Protein AF-A0A1G1R573-F1 (afdb_monomer)

Secondary structure (DSSP, 8-state):
--SHHHHHHHHHHHTSS-----PPPP------------------------------------------------------PPPPPPP--HHHHHHHHHHHHHHHHIIIIISSTT---EEEETTTTEEEPPTTTSSHHHHHHHHTTTB-HHHHHHHHHHS-EEEETTEEEEEPP-----GGGEEEEEEEEEE-SSEEEEEEEEEETTEEEEEEEEEEEEEEEETTTEEEE--S-HHHHHHT-

Solvent-accessible surface area (backbone atoms only — not comparable to full-atom values): 15469 Å² total; per-residue (Å²): 145,84,64,68,65,62,56,56,59,53,58,60,62,68,70,71,77,87,78,83,82,77,88,76,82,88,74,88,79,89,81,86,84,84,92,88,82,87,84,89,77,85,82,85,79,88,80,87,89,79,92,83,92,84,91,82,86,88,78,89,79,89,79,90,75,85,87,77,89,75,76,88,75,83,75,80,69,75,82,74,72,76,78,80,71,80,83,83,47,74,68,56,49,52,50,47,50,53,48,43,40,53,52,44,44,22,73,46,54,28,33,34,91,85,64,54,76,51,78,68,35,82,91,79,49,28,28,30,35,39,85,79,41,44,38,74,65,38,43,35,62,63,37,42,70,35,24,34,64,72,44,25,50,50,57,58,70,72,50,64,67,46,75,56,95,93,33,31,25,35,43,62,51,95,77,75,58,69,32,96,54,52,44,76,50,78,44,83,76,46,77,57,89,49,37,39,31,35,38,39,36,32,11,40,66,94,42,68,88,45,70,79,47,75,46,76,47,34,35,36,55,40,88,100,73,46,68,19,38,60,41,94,55,62,66,62,61,44,60,62,68

Mean predicted aligned error: 16.79 Å

Radius of gyration: 31.03 Å; Cα contacts (8 Å, |Δi|>4): 271; chains: 1; bounding box: 81×73×82 Å

Structure (mmCIF, N/CA/C/O backbone):
data_AF-A0A1G1R573-F1
#
_entry.id   AF-A0A1G1R573-F1
#
loop_
_atom_site.group_PDB
_atom_site.id
_atom_site.type_symbol
_atom_site.label_atom_id
_atom_site.label_alt_id
_atom_site.label_comp_id
_atom_site.label_asym_id
_atom_site.label_entity_id
_atom_site.label_seq_id
_atom_site.pdbx_PDB_ins_code
_atom_site.Cartn_x
_atom_site.Cartn_y
_atom_site.Cartn_z
_atom_site.occupancy
_atom_site.B_iso_or_equiv
_atom_site.auth_seq_id
_atom_site.auth_comp_id
_atom_site.auth_asym_id
_atom_site.auth_atom_id
_atom_site.pdbx_PDB_model_num
ATOM 1 N N . MET A 1 1 ? 4.638 41.561 30.132 1.00 53.81 1 MET A N 1
ATOM 2 C CA . MET A 1 1 ? 5.236 42.313 29.006 1.00 53.81 1 MET A CA 1
ATOM 3 C C . MET A 1 1 ? 6.580 41.685 28.589 1.00 53.81 1 MET A C 1
ATOM 5 O O . MET A 1 1 ? 7.598 42.351 28.606 1.00 53.81 1 MET A O 1
ATOM 9 N N . SER A 1 2 ? 6.618 40.381 28.263 1.00 55.22 2 SER A N 1
ATOM 10 C CA . SER A 1 2 ? 7.879 39.677 27.931 1.00 55.22 2 SER A CA 1
ATOM 11 C C . SER A 1 2 ? 7.625 38.353 27.190 1.00 55.22 2 SER A C 1
ATOM 13 O O . SER A 1 2 ? 7.910 37.269 27.682 1.00 55.22 2 SER A O 1
ATOM 15 N N . LYS A 1 3 ? 6.970 38.426 26.027 1.00 48.59 3 LYS A N 1
ATOM 16 C CA . LYS A 1 3 ? 6.886 37.296 25.073 1.00 48.59 3 LYS A CA 1
ATOM 17 C C . LYS A 1 3 ? 7.108 37.768 23.634 1.00 48.59 3 LYS A C 1
ATOM 19 O O . LYS A 1 3 ? 7.776 37.098 22.863 1.00 48.59 3 LYS A O 1
ATOM 24 N N . TYR A 1 4 ? 6.676 38.992 23.324 1.00 57.81 4 TYR A N 1
ATOM 25 C CA . TYR A 1 4 ? 6.904 39.624 22.022 1.00 57.81 4 TYR A CA 1
ATOM 26 C C . TYR A 1 4 ? 8.361 40.038 21.755 1.00 57.81 4 TYR A C 1
ATOM 28 O O . TYR A 1 4 ? 8.766 40.082 20.600 1.00 57.81 4 TYR A O 1
ATOM 36 N N . LEU A 1 5 ? 9.177 40.272 22.792 1.00 58.00 5 LEU A N 1
ATOM 37 C CA . LEU A 1 5 ? 10.578 40.677 22.605 1.00 58.00 5 LEU A CA 1
ATOM 38 C C . LEU A 1 5 ? 11.461 39.529 22.071 1.00 58.00 5 LEU A C 1
ATOM 40 O O . LEU A 1 5 ? 12.384 39.772 21.302 1.00 58.00 5 LEU A O 1
ATOM 44 N N . PHE A 1 6 ? 11.141 38.276 22.419 1.00 55.12 6 PHE A N 1
ATOM 45 C CA . PHE A 1 6 ? 11.885 37.104 21.940 1.00 55.12 6 PHE A CA 1
ATOM 46 C C . PHE A 1 6 ? 11.572 36.758 20.479 1.00 55.12 6 PHE A C 1
ATOM 48 O O . PHE A 1 6 ? 12.462 36.329 19.751 1.00 55.12 6 PHE A O 1
ATOM 55 N N . ILE A 1 7 ? 10.337 36.995 20.027 1.00 62.78 7 ILE A N 1
ATOM 56 C CA . ILE A 1 7 ? 9.919 36.692 18.649 1.00 62.78 7 ILE A CA 1
ATOM 57 C C . ILE A 1 7 ? 10.560 37.672 17.654 1.00 62.78 7 ILE A C 1
ATOM 59 O O . ILE A 1 7 ? 11.018 37.260 16.590 1.00 62.78 7 ILE A O 1
ATOM 63 N N . VAL A 1 8 ? 10.674 38.955 18.018 1.00 65.69 8 VAL A N 1
ATOM 64 C CA . VAL A 1 8 ? 11.309 39.964 17.152 1.00 65.69 8 VAL A CA 1
ATOM 65 C C . VAL A 1 8 ? 12.827 39.757 17.068 1.00 65.69 8 VAL A C 1
ATOM 67 O O . VAL A 1 8 ? 13.396 39.894 15.989 1.00 65.69 8 VAL A O 1
ATOM 70 N N . ALA A 1 9 ? 13.483 39.344 18.158 1.00 58.97 9 ALA A N 1
ATOM 71 C CA . ALA A 1 9 ? 14.918 39.051 18.140 1.00 58.97 9 ALA A CA 1
ATOM 72 C C . ALA A 1 9 ? 15.272 37.835 17.258 1.00 58.97 9 ALA A C 1
ATOM 74 O O . ALA A 1 9 ? 16.310 37.839 16.601 1.00 58.97 9 ALA A O 1
ATOM 75 N N . TYR A 1 10 ? 14.401 36.820 17.191 1.00 58.31 10 TYR A N 1
ATOM 76 C CA . TYR A 1 10 ? 14.654 35.617 16.388 1.00 58.31 10 TYR A CA 1
ATOM 77 C C . TYR A 1 10 ? 14.472 35.858 14.878 1.00 58.31 10 TYR A C 1
ATOM 79 O O . TYR A 1 10 ? 15.239 35.338 14.070 1.00 58.31 10 TYR A O 1
ATOM 87 N N . MET A 1 11 ? 13.517 36.711 14.490 1.00 56.19 11 MET A N 1
ATOM 88 C CA . MET A 1 11 ? 13.281 37.072 13.083 1.00 56.19 11 MET A CA 1
ATOM 89 C C . MET A 1 11 ? 14.416 37.908 12.469 1.00 56.19 11 MET A C 1
ATOM 91 O O . MET A 1 11 ? 14.692 37.780 11.280 1.00 56.19 11 MET A O 1
ATOM 95 N N . VAL A 1 12 ? 15.120 38.726 13.261 1.00 55.22 12 VAL A N 1
ATOM 96 C CA . VAL A 1 12 ? 16.242 39.545 12.759 1.00 55.22 12 VAL A CA 1
ATOM 97 C C . VAL A 1 12 ? 17.504 38.705 12.505 1.00 55.22 12 VAL A C 1
ATOM 99 O O . VAL A 1 12 ? 18.281 39.027 11.611 1.00 55.22 12 VAL A O 1
ATOM 102 N N . ILE A 1 13 ? 17.690 37.595 13.227 1.00 55.47 13 ILE A N 1
ATOM 103 C CA . ILE A 1 13 ? 18.849 36.700 13.053 1.00 55.47 13 ILE A CA 1
ATOM 104 C C . ILE A 1 13 ? 18.690 35.798 11.815 1.00 55.47 13 ILE A C 1
ATOM 106 O O . ILE A 1 13 ? 19.676 35.470 11.161 1.00 55.47 13 ILE A O 1
ATOM 110 N N . LEU A 1 14 ? 17.458 35.448 11.434 1.00 49.22 14 LEU A N 1
ATOM 111 C CA . LEU A 1 14 ? 17.189 34.628 10.244 1.00 49.22 14 LEU A CA 1
ATOM 112 C C . LEU A 1 14 ? 17.353 35.381 8.912 1.00 49.22 14 LEU A C 1
ATOM 114 O O . LEU A 1 14 ? 17.478 34.742 7.871 1.00 49.22 14 LEU A O 1
ATOM 118 N N . LEU A 1 15 ? 17.412 36.717 8.930 1.00 47.44 15 LEU A N 1
ATOM 119 C CA . LEU A 1 15 ? 17.530 37.543 7.721 1.00 47.44 15 LEU A CA 1
ATOM 120 C C . LEU A 1 15 ? 18.972 37.900 7.316 1.00 47.44 15 LEU A C 1
ATOM 122 O O . LEU A 1 15 ? 19.159 38.524 6.275 1.00 47.44 15 LEU A O 1
ATOM 126 N N . THR A 1 16 ? 19.998 37.508 8.079 1.00 50.03 16 THR A N 1
ATOM 127 C CA . THR A 1 16 ? 21.404 37.865 7.783 1.00 50.03 16 THR A CA 1
ATOM 128 C C . THR A 1 16 ? 22.273 36.707 7.282 1.00 50.03 16 THR A C 1
ATOM 130 O O . THR A 1 16 ? 23.456 36.914 7.022 1.00 50.03 16 THR A O 1
ATOM 133 N N . LEU A 1 17 ? 21.716 35.505 7.081 1.00 48.78 17 LEU A N 1
ATOM 134 C CA . LEU A 1 17 ? 22.479 34.319 6.649 1.00 48.78 17 LEU A CA 1
ATOM 135 C C . LEU A 1 17 ? 22.359 33.966 5.154 1.00 48.78 17 LEU A C 1
ATOM 137 O O . LEU A 1 17 ? 22.940 32.977 4.715 1.00 48.78 17 LEU A O 1
ATOM 141 N N . THR A 1 18 ? 21.698 34.786 4.333 1.00 53.03 18 THR A N 1
ATOM 142 C CA . THR A 1 18 ? 21.650 34.615 2.868 1.00 53.03 18 THR A CA 1
ATOM 143 C C . THR A 1 18 ? 22.532 35.632 2.139 1.00 53.03 18 THR A C 1
ATOM 145 O O . THR A 1 18 ? 22.072 36.395 1.297 1.00 53.03 18 THR A O 1
ATOM 148 N N . SER A 1 19 ? 23.833 35.652 2.436 1.00 50.00 19 SER A N 1
ATOM 149 C CA . SER A 1 19 ? 24.809 36.285 1.537 1.00 50.00 19 SER A CA 1
ATOM 150 C C . SER A 1 19 ? 26.191 35.660 1.691 1.00 50.00 19 SER A C 1
ATOM 152 O O . SER A 1 19 ? 27.024 36.132 2.453 1.00 50.00 19 SER A O 1
ATOM 154 N N . CYS A 1 20 ? 26.401 34.550 0.983 1.00 47.97 20 CYS A N 1
ATOM 155 C CA . CYS A 1 20 ? 27.712 34.088 0.523 1.00 47.97 20 CYS A CA 1
ATOM 156 C C . CYS A 1 20 ? 27.487 33.043 -0.581 1.00 47.97 20 CYS A C 1
ATOM 158 O O . CYS A 1 20 ? 27.628 31.840 -0.382 1.00 47.97 20 CYS A O 1
ATOM 160 N N . GLY A 1 21 ? 27.062 33.525 -1.751 1.00 42.25 21 GLY A N 1
ATOM 161 C CA . GLY A 1 21 ? 27.010 32.761 -2.994 1.00 42.25 21 GLY A CA 1
ATOM 162 C C . GLY A 1 21 ? 28.254 33.044 -3.830 1.00 42.25 21 GLY A C 1
ATOM 163 O O . GLY A 1 21 ? 28.342 34.072 -4.489 1.00 42.25 21 GLY A O 1
ATOM 164 N N . SER A 1 22 ? 29.207 32.123 -3.724 1.00 43.53 22 SER A N 1
ATOM 165 C CA . SER A 1 22 ? 30.426 31.896 -4.510 1.00 43.53 22 SER A CA 1
ATOM 166 C C . SER A 1 22 ? 30.586 32.623 -5.856 1.00 43.53 22 SER A C 1
ATOM 168 O O . SER A 1 22 ? 29.848 32.379 -6.811 1.00 43.53 22 SER A O 1
ATOM 170 N N . ILE A 1 23 ? 31.697 33.356 -5.966 1.00 46.06 23 ILE A N 1
ATOM 171 C CA . ILE A 1 23 ? 32.438 33.570 -7.214 1.00 46.06 23 ILE A CA 1
ATOM 172 C C . ILE A 1 23 ? 32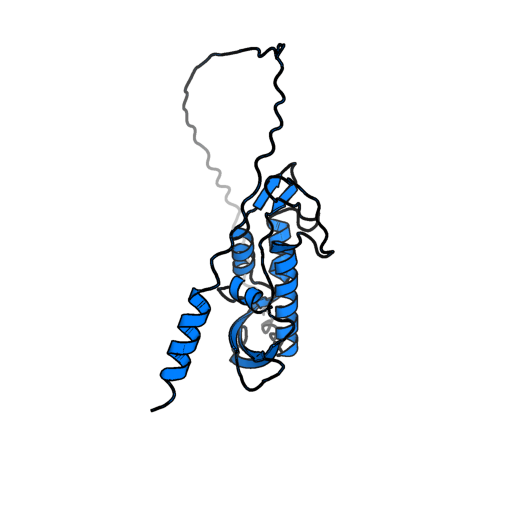.942 32.195 -7.678 1.00 46.06 23 ILE A C 1
ATOM 174 O O . ILE A 1 23 ? 33.722 31.553 -6.974 1.00 46.06 23 ILE A O 1
ATOM 178 N N . ARG A 1 24 ? 32.477 31.721 -8.837 1.00 41.56 24 ARG A N 1
ATOM 179 C CA . ARG A 1 24 ? 33.100 30.604 -9.554 1.00 41.56 24 ARG A CA 1
ATOM 180 C C . ARG A 1 24 ? 33.874 31.171 -10.731 1.00 41.56 24 ARG A C 1
ATOM 182 O O . ARG A 1 24 ? 33.298 31.777 -11.629 1.00 41.56 24 ARG A O 1
ATOM 189 N N . ASP A 1 25 ? 35.182 30.968 -10.654 1.00 40.78 25 ASP A N 1
ATOM 190 C CA . ASP A 1 25 ? 36.165 31.317 -11.661 1.00 40.78 25 ASP A CA 1
ATOM 191 C C . ASP A 1 25 ? 35.829 30.726 -13.029 1.00 40.78 25 ASP A C 1
ATOM 193 O O . ASP A 1 25 ? 35.591 29.527 -13.196 1.00 40.78 25 ASP A O 1
ATOM 197 N N . SER A 1 26 ? 35.892 31.622 -14.008 1.00 42.69 26 SER A N 1
ATOM 198 C CA . SER A 1 26 ? 36.039 31.344 -15.423 1.00 42.69 26 SER A CA 1
ATOM 199 C C . SER A 1 26 ? 37.373 30.637 -15.656 1.00 42.69 26 SER A C 1
ATOM 201 O O . SER A 1 26 ? 38.438 31.213 -15.429 1.00 42.69 26 SER A O 1
ATOM 203 N N . ARG A 1 27 ? 37.330 29.394 -16.137 1.00 44.97 27 ARG A N 1
ATOM 204 C CA . ARG A 1 27 ? 38.453 28.809 -16.866 1.00 44.97 27 ARG A CA 1
ATOM 205 C C . ARG A 1 27 ? 37.993 28.402 -18.247 1.00 44.97 27 ARG A C 1
ATOM 207 O O . ARG A 1 27 ? 37.209 27.472 -18.420 1.00 44.97 27 ARG A O 1
ATOM 214 N N . ASP A 1 28 ? 38.529 29.158 -19.192 1.00 41.94 28 ASP A N 1
ATOM 215 C CA . ASP A 1 28 ? 38.673 28.833 -20.592 1.00 41.94 28 ASP A CA 1
ATOM 216 C C . ASP A 1 28 ? 39.043 27.364 -20.795 1.00 41.94 28 ASP A C 1
ATOM 218 O O . ASP A 1 28 ? 40.011 26.861 -20.222 1.00 41.94 28 ASP A O 1
ATOM 222 N N . ASN A 1 29 ? 38.329 26.705 -21.701 1.00 40.97 29 ASN A N 1
ATOM 223 C CA . ASN A 1 29 ? 38.990 25.762 -22.582 1.00 40.97 29 ASN A CA 1
ATOM 224 C C . ASN A 1 29 ? 38.353 25.855 -23.965 1.00 40.97 29 ASN A C 1
ATOM 226 O O . ASN A 1 29 ? 37.293 25.295 -24.245 1.00 40.97 29 ASN A O 1
ATOM 230 N N . GLN A 1 30 ? 39.014 26.636 -24.817 1.00 38.19 30 GLN A N 1
ATOM 231 C CA . GLN A 1 30 ? 38.807 26.610 -26.251 1.00 38.19 30 GLN A CA 1
ATOM 232 C C . GLN A 1 30 ? 39.239 25.244 -26.785 1.00 38.19 30 GLN A C 1
ATOM 234 O O . GLN A 1 30 ? 40.410 24.886 -26.695 1.00 38.19 30 GLN A O 1
ATOM 239 N N . ILE A 1 31 ? 38.320 24.529 -27.428 1.00 38.41 31 ILE A N 1
ATOM 240 C CA . ILE A 1 31 ? 38.672 23.633 -28.528 1.00 38.41 31 ILE A CA 1
ATOM 241 C C . ILE A 1 31 ? 37.738 23.979 -29.687 1.00 38.41 31 ILE A C 1
ATOM 243 O O . ILE A 1 31 ? 36.580 23.572 -29.727 1.00 38.41 31 ILE A O 1
ATOM 247 N N . GLN A 1 32 ? 38.253 24.761 -30.634 1.00 40.66 32 GLN A N 1
ATOM 248 C CA . GLN A 1 32 ? 37.822 24.679 -32.024 1.00 40.66 32 GLN A CA 1
ATOM 249 C C . GLN A 1 32 ? 38.836 23.812 -32.769 1.00 40.66 32 GLN A C 1
ATOM 251 O O . GLN A 1 32 ? 40.034 23.983 -32.562 1.00 40.66 32 GLN A O 1
ATOM 256 N N . VAL A 1 33 ? 38.351 22.920 -33.638 1.00 36.12 33 VAL A N 1
ATOM 257 C CA . VAL A 1 33 ? 38.708 22.835 -35.070 1.00 36.12 33 VAL A CA 1
ATOM 258 C C . VAL A 1 33 ? 37.987 21.623 -35.700 1.00 36.12 33 VAL A C 1
ATOM 260 O O . VAL A 1 33 ? 38.312 20.472 -35.447 1.00 36.12 33 VAL A O 1
ATOM 263 N N . LYS A 1 34 ? 36.984 21.968 -36.522 1.00 37.19 34 LYS A N 1
ATOM 264 C CA . LYS A 1 34 ? 36.801 21.608 -37.945 1.00 37.19 34 LYS A CA 1
ATOM 265 C C . LYS A 1 34 ? 36.430 20.167 -38.368 1.00 37.19 34 LYS A C 1
ATOM 267 O O . LYS A 1 34 ? 37.267 19.290 -38.517 1.00 37.19 34 LYS A O 1
ATOM 272 N N . THR A 1 35 ? 35.128 20.044 -38.642 1.00 39.81 35 THR A N 1
ATOM 273 C CA . THR A 1 35 ? 34.394 19.504 -39.812 1.00 39.81 35 THR A CA 1
ATOM 274 C C . THR A 1 35 ? 35.124 18.715 -40.911 1.00 39.81 35 THR A C 1
ATOM 276 O O . THR A 1 35 ? 36.071 19.233 -41.489 1.00 39.81 35 THR A O 1
ATOM 279 N N . GLU A 1 36 ? 34.540 17.555 -41.271 1.00 34.8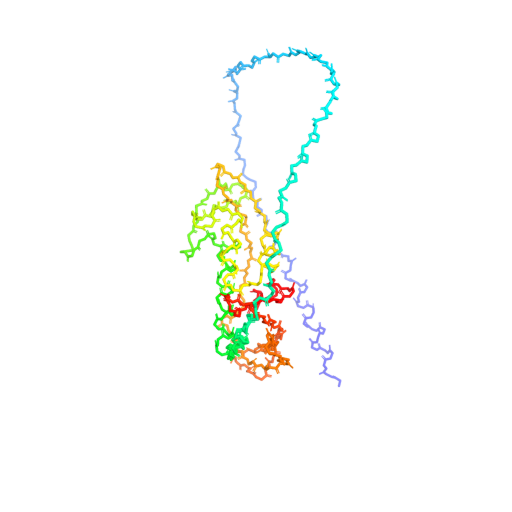8 36 GLU A N 1
ATOM 280 C CA . GLU A 1 36 ? 34.239 16.972 -42.614 1.00 34.88 36 GLU A CA 1
ATOM 281 C C . GLU A 1 36 ? 34.001 15.447 -42.418 1.00 34.88 36 GLU A C 1
ATOM 283 O O . GLU A 1 36 ? 34.756 14.816 -41.694 1.00 34.88 36 GLU A O 1
ATOM 288 N N . GLY A 1 37 ? 32.995 14.732 -42.935 1.00 32.03 37 GLY A N 1
ATOM 289 C CA . GLY A 1 37 ? 31.858 15.026 -43.796 1.00 32.03 37 GLY A CA 1
ATOM 290 C C . GLY A 1 37 ? 30.943 13.784 -43.942 1.00 32.03 37 GLY A C 1
ATOM 291 O O . GLY A 1 37 ? 31.334 12.659 -43.644 1.00 32.03 37 GLY A O 1
ATOM 292 N N . THR A 1 38 ? 29.733 14.047 -44.445 1.00 33.16 38 THR A N 1
ATOM 293 C CA . THR A 1 38 ? 28.871 13.164 -45.264 1.00 33.16 38 THR A CA 1
ATOM 294 C C . THR A 1 38 ? 28.114 11.997 -44.600 1.00 33.16 38 THR A C 1
ATOM 296 O O . THR A 1 38 ? 28.523 10.841 -44.662 1.00 33.16 38 THR A O 1
ATOM 299 N N . THR A 1 39 ? 26.892 12.289 -44.134 1.00 31.28 39 THR A N 1
ATOM 300 C CA . THR A 1 39 ? 25.785 11.316 -44.045 1.00 31.28 39 THR A CA 1
ATOM 301 C C . THR A 1 39 ? 24.907 11.444 -45.292 1.00 31.28 39 THR A C 1
ATOM 303 O O . THR A 1 39 ? 24.361 12.513 -45.560 1.00 31.28 39 THR A O 1
ATOM 306 N N . ASN A 1 40 ? 24.756 10.346 -46.037 1.00 36.59 40 ASN A N 1
ATOM 307 C CA . ASN A 1 40 ? 23.753 10.187 -47.091 1.00 36.59 40 ASN A CA 1
ATOM 308 C C . ASN A 1 40 ? 22.367 9.994 -46.458 1.00 36.59 40 ASN A C 1
ATOM 310 O O . ASN A 1 40 ? 22.136 9.000 -45.772 1.00 36.59 40 ASN A O 1
ATOM 314 N N . ILE A 1 41 ? 21.440 10.915 -46.723 1.00 37.94 41 ILE A N 1
ATOM 315 C CA . ILE A 1 41 ? 20.007 10.745 -46.462 1.00 37.94 41 ILE A CA 1
ATOM 316 C C . ILE A 1 41 ? 19.331 10.623 -47.824 1.00 37.94 41 ILE A C 1
ATOM 318 O O . ILE A 1 41 ? 19.235 11.601 -48.564 1.00 37.94 41 ILE A O 1
ATOM 322 N N . ASN A 1 42 ? 18.869 9.415 -48.150 1.00 39.81 42 ASN A N 1
ATOM 323 C CA . ASN A 1 42 ? 17.963 9.217 -49.270 1.00 39.81 42 ASN A CA 1
ATOM 324 C C . ASN A 1 42 ? 16.583 9.752 -48.890 1.00 39.81 42 ASN A C 1
ATOM 326 O O . ASN A 1 42 ? 15.925 9.259 -47.975 1.00 39.81 42 ASN A O 1
ATOM 330 N N . GLN A 1 43 ? 16.168 10.767 -49.637 1.00 34.91 43 GLN A N 1
ATOM 331 C CA . GLN A 1 43 ? 14.779 11.138 -49.831 1.00 34.91 43 GLN A CA 1
ATOM 332 C C . GLN A 1 43 ? 14.057 9.993 -50.547 1.00 34.91 43 GLN A C 1
ATOM 334 O O . GLN A 1 43 ? 14.504 9.554 -51.603 1.00 34.91 43 GLN A O 1
ATOM 339 N N . GLN A 1 44 ? 12.879 9.607 -50.063 1.00 39.16 44 GLN A N 1
ATOM 340 C CA . GLN A 1 44 ? 11.791 9.343 -50.992 1.00 39.16 44 GLN A CA 1
ATOM 341 C C . GLN A 1 44 ? 10.491 9.905 -50.430 1.00 39.16 44 GLN A C 1
ATOM 343 O O . GLN A 1 44 ? 10.117 9.698 -49.279 1.00 39.16 44 GLN A O 1
ATOM 348 N N . LYS A 1 45 ? 9.894 10.721 -51.286 1.00 37.38 45 LYS A N 1
ATOM 349 C CA . LYS A 1 45 ? 8.758 11.603 -51.105 1.00 37.38 45 LYS A CA 1
ATOM 350 C C . LYS A 1 45 ? 7.653 11.093 -52.034 1.00 37.38 45 LYS A C 1
ATOM 352 O O . LYS A 1 45 ? 7.972 10.539 -53.084 1.00 37.38 45 LYS A O 1
ATOM 357 N N . ASP A 1 46 ? 6.416 11.418 -51.665 1.00 35.53 46 ASP A N 1
ATOM 358 C CA . ASP A 1 46 ? 5.199 11.425 -52.489 1.00 35.53 46 ASP A CA 1
ATOM 359 C C . ASP A 1 46 ? 4.587 10.043 -52.812 1.00 35.53 46 ASP A C 1
ATOM 361 O O . ASP A 1 46 ? 5.292 9.096 -53.117 1.00 35.53 46 ASP A O 1
ATOM 365 N N . SER A 1 47 ? 3.269 9.829 -52.841 1.00 36.62 47 SER A N 1
ATOM 366 C CA . SER A 1 47 ? 2.082 10.619 -52.488 1.00 36.62 47 SER A CA 1
ATOM 367 C C . SER A 1 47 ? 0.841 9.757 -52.818 1.00 36.62 47 SER A C 1
ATOM 369 O O . SER A 1 47 ? 0.823 9.117 -53.862 1.00 36.62 47 SER A O 1
ATOM 371 N N . ASN A 1 48 ? -0.219 9.894 -52.008 1.00 32.59 48 ASN A N 1
ATOM 372 C CA . ASN A 1 48 ? -1.627 10.032 -52.433 1.00 32.59 48 ASN A CA 1
ATOM 373 C C . ASN A 1 48 ? -2.504 8.808 -52.826 1.00 32.59 48 ASN A C 1
ATOM 375 O O . ASN A 1 48 ? -2.038 7.823 -53.387 1.00 32.59 48 ASN A O 1
ATOM 379 N N . VAL A 1 49 ? -3.823 9.045 -52.649 1.00 33.84 49 VAL A N 1
ATOM 380 C CA . VAL A 1 49 ? -5.032 8.375 -53.197 1.00 33.84 49 VAL A CA 1
ATOM 381 C C . VAL A 1 49 ? -5.542 7.174 -52.369 1.00 33.84 49 VAL A C 1
ATOM 383 O O . VAL A 1 49 ? -4.757 6.306 -52.029 1.00 33.84 49 VAL A O 1
ATOM 386 N N . GLN A 1 50 ? -6.821 6.956 -52.030 1.00 32.88 50 GLN A N 1
ATOM 387 C CA . GLN A 1 50 ? -8.097 7.689 -52.022 1.00 32.88 50 GLN A CA 1
ATOM 388 C C . GLN A 1 50 ? -9.160 6.738 -51.410 1.00 32.88 50 GLN A C 1
ATOM 390 O O . GLN A 1 50 ? -9.031 5.525 -51.520 1.00 32.88 50 GLN A O 1
ATOM 395 N N . SER A 1 51 ? -10.155 7.335 -50.744 1.00 41.75 51 SER A N 1
ATOM 396 C CA . SER A 1 51 ? -11.557 6.924 -50.493 1.00 41.75 51 SER A CA 1
ATOM 397 C C . SER A 1 51 ? -12.101 5.615 -51.099 1.00 41.75 51 SER A C 1
ATOM 399 O O . SER A 1 51 ? -11.918 5.402 -52.289 1.00 41.75 51 SER A O 1
ATOM 401 N N . ASP A 1 52 ? -12.861 4.853 -50.287 1.00 41.72 52 ASP A N 1
ATOM 402 C CA . ASP A 1 52 ? -14.227 4.281 -50.503 1.00 41.72 52 ASP A CA 1
ATOM 403 C C . ASP A 1 52 ? -14.547 3.375 -49.281 1.00 41.72 52 ASP A C 1
ATOM 405 O O . ASP A 1 52 ? -13.690 2.607 -48.857 1.00 41.72 52 ASP A O 1
ATOM 409 N N . LYS A 1 53 ? -15.577 3.558 -48.438 1.00 44.09 53 LYS A N 1
ATOM 410 C CA . LYS A 1 53 ? -17.054 3.564 -48.556 1.00 44.09 53 LYS A CA 1
ATOM 411 C C . LYS A 1 53 ? -17.673 2.221 -49.003 1.00 44.09 53 LYS A C 1
ATOM 413 O O . LYS A 1 53 ? -17.334 1.728 -50.064 1.00 44.09 53 LYS A O 1
ATOM 418 N N . ASP A 1 54 ? -18.599 1.734 -48.154 1.00 39.62 54 ASP A N 1
ATOM 419 C CA . ASP A 1 54 ? -19.663 0.700 -48.306 1.00 39.62 54 ASP A CA 1
ATOM 420 C C . ASP A 1 54 ? -19.536 -0.424 -47.248 1.00 39.62 54 ASP A C 1
ATOM 422 O O . ASP A 1 54 ? -18.487 -1.041 -47.113 1.00 39.62 54 ASP A O 1
ATOM 426 N N . ILE A 1 55 ? -20.436 -0.581 -46.260 1.00 44.97 55 ILE A N 1
ATOM 427 C CA . ILE A 1 55 ? -21.869 -0.983 -46.238 1.00 44.97 55 ILE A CA 1
ATOM 428 C C . ILE A 1 55 ? -22.119 -2.431 -46.711 1.00 44.97 55 ILE A C 1
ATOM 430 O O . ILE A 1 55 ? -22.155 -2.696 -47.905 1.00 44.97 55 ILE A O 1
ATOM 434 N N . ASN A 1 56 ? -22.400 -3.332 -45.755 1.00 36.62 56 ASN A N 1
ATOM 435 C CA . ASN A 1 56 ? -23.456 -4.374 -45.761 1.00 36.62 56 ASN A CA 1
ATOM 436 C C . ASN A 1 56 ? -23.351 -5.166 -44.437 1.00 36.62 56 ASN A C 1
ATOM 438 O O . ASN A 1 56 ? -22.249 -5.532 -44.049 1.00 36.62 56 ASN A O 1
ATOM 442 N N . SER A 1 57 ? -24.368 -5.306 -43.578 1.00 37.47 57 SER A N 1
ATOM 443 C CA . SER A 1 57 ? -25.761 -5.781 -43.716 1.00 37.47 57 SER A CA 1
ATOM 444 C C . SER A 1 57 ? -25.912 -7.306 -43.829 1.00 37.47 57 SER A C 1
ATOM 446 O O . SER A 1 57 ? -25.322 -7.928 -44.707 1.00 37.47 57 SER A O 1
ATOM 448 N N . SER A 1 58 ? -26.825 -7.829 -42.994 1.00 38.56 58 SER A N 1
ATOM 449 C CA . SER A 1 58 ? -27.367 -9.201 -42.896 1.00 38.56 58 SER A CA 1
ATOM 450 C C . SER A 1 58 ? -26.454 -10.238 -42.216 1.00 38.56 58 SER A C 1
ATOM 452 O O . SER A 1 58 ? -25.244 -10.203 -42.362 1.00 38.56 58 SER A O 1
ATOM 454 N N . SER A 1 59 ? -26.945 -11.190 -41.423 1.00 40.91 59 SER A N 1
ATOM 455 C CA . SER A 1 59 ? -28.263 -11.820 -41.432 1.00 40.91 59 SER A CA 1
ATOM 456 C C . SER A 1 59 ? -28.601 -12.383 -40.056 1.00 40.91 59 SER A C 1
ATOM 458 O O . SER A 1 59 ? -27.747 -12.942 -39.368 1.00 40.91 59 SER A O 1
ATOM 460 N N . ASP A 1 60 ? -29.883 -12.298 -39.730 1.00 42.91 60 ASP A N 1
ATOM 461 C CA . ASP A 1 60 ? -30.563 -13.088 -38.718 1.00 42.91 60 ASP A CA 1
ATOM 462 C C . ASP A 1 60 ? -30.279 -14.586 -38.882 1.00 42.91 60 ASP A C 1
ATOM 464 O O . ASP A 1 60 ? -30.334 -15.120 -39.994 1.00 42.91 60 ASP A O 1
ATOM 468 N N . HIS A 1 61 ? -30.077 -15.279 -37.760 1.00 43.16 61 HIS A N 1
ATOM 469 C CA . HIS A 1 61 ? -30.510 -16.667 -37.643 1.00 43.16 61 HIS A CA 1
ATOM 470 C C . HIS A 1 61 ? -31.007 -16.952 -36.225 1.00 43.16 61 HIS A C 1
ATOM 472 O O . HIS A 1 61 ? -30.267 -17.306 -35.310 1.00 43.16 61 HIS A O 1
ATOM 478 N N . VAL A 1 62 ? -32.321 -16.807 -36.071 1.00 46.00 62 VAL A N 1
ATOM 479 C CA . VAL A 1 62 ? -33.097 -17.412 -34.992 1.00 46.00 62 VAL A CA 1
ATOM 480 C C . VAL A 1 62 ? -33.085 -18.922 -35.227 1.00 46.00 62 VAL A C 1
ATOM 482 O O . VAL A 1 62 ? -33.475 -19.379 -36.301 1.00 46.00 62 VAL A O 1
ATOM 485 N N . THR A 1 63 ? -32.630 -19.694 -34.242 1.00 42.47 63 THR A N 1
ATOM 486 C CA . THR A 1 63 ? -32.909 -21.132 -34.156 1.00 42.47 63 THR A CA 1
ATOM 487 C C . THR A 1 63 ? -33.607 -21.379 -32.830 1.00 42.47 63 THR A C 1
ATOM 489 O O . THR A 1 63 ? -33.015 -21.256 -31.760 1.00 42.47 63 THR A O 1
ATOM 492 N N . SER A 1 64 ? -34.905 -21.650 -32.921 1.00 43.31 64 SER A N 1
ATOM 493 C CA . SER A 1 64 ? -35.775 -22.005 -31.809 1.00 43.31 64 SER A CA 1
ATOM 494 C C . SER A 1 64 ? -35.530 -23.462 -31.418 1.00 43.31 64 SER A C 1
ATOM 496 O O . SER A 1 64 ? -35.817 -24.371 -32.195 1.00 43.31 64 SER A O 1
ATOM 498 N N . THR A 1 65 ? -35.017 -23.679 -30.210 1.00 53.12 65 THR A N 1
ATOM 499 C CA . THR A 1 65 ? -34.877 -25.006 -29.591 1.00 53.12 65 THR A CA 1
ATOM 500 C C . THR A 1 65 ? -36.108 -25.289 -28.711 1.00 53.12 65 THR A C 1
ATOM 502 O O . THR A 1 65 ? -36.650 -24.345 -28.128 1.00 53.12 65 THR A O 1
ATOM 505 N N . PRO A 1 66 ? -36.599 -26.541 -28.613 1.00 58.09 66 PRO A N 1
ATOM 506 C CA . PRO A 1 66 ? -37.882 -26.847 -27.987 1.00 58.09 66 PRO A CA 1
ATOM 507 C C . PRO A 1 66 ? -37.862 -26.636 -26.472 1.00 58.09 66 PRO A C 1
ATOM 509 O O . PRO A 1 66 ? -36.933 -27.049 -25.782 1.00 58.09 66 PRO A O 1
ATOM 512 N N . ILE A 1 67 ? -38.948 -26.055 -25.968 1.00 45.16 67 ILE A N 1
ATOM 513 C CA . ILE A 1 67 ? -39.274 -25.960 -24.546 1.00 45.16 67 ILE A CA 1
ATOM 514 C C . ILE A 1 67 ? -39.662 -27.364 -24.062 1.00 45.16 67 ILE A C 1
ATOM 516 O O . ILE A 1 67 ? -40.765 -27.838 -24.335 1.00 45.16 67 ILE A O 1
ATOM 520 N N . ILE A 1 68 ? -38.752 -28.030 -23.350 1.00 53.41 68 ILE A N 1
ATOM 521 C CA . ILE A 1 68 ? -39.089 -29.151 -22.472 1.00 53.41 68 ILE A CA 1
ATOM 522 C C . ILE A 1 68 ? -39.490 -28.542 -21.127 1.00 53.41 68 ILE A C 1
ATOM 524 O O . ILE A 1 68 ? -38.685 -27.939 -20.423 1.00 53.41 68 ILE A O 1
ATOM 528 N N . SER A 1 69 ? -40.781 -28.655 -20.826 1.00 55.81 69 SER A N 1
ATOM 529 C CA . SER A 1 69 ? -41.375 -28.335 -19.536 1.00 55.81 69 SER A CA 1
ATOM 530 C C . SER A 1 69 ? -41.012 -29.444 -18.552 1.00 55.81 69 SER A C 1
ATOM 532 O O . SER A 1 69 ? -41.702 -30.461 -18.503 1.00 55.81 69 SER A O 1
ATOM 534 N N . GLU A 1 70 ? -39.955 -29.246 -17.769 1.00 50.12 70 GLU A N 1
ATOM 535 C CA . GLU A 1 70 ? -39.707 -30.033 -16.563 1.00 50.12 70 GLU A CA 1
ATOM 536 C C . GLU A 1 70 ? -40.152 -29.261 -15.318 1.00 50.12 70 GLU A C 1
ATOM 538 O O . GLU A 1 70 ? -39.921 -28.066 -15.137 1.00 50.12 70 GLU A O 1
ATOM 543 N N . GLN A 1 71 ? -40.904 -30.003 -14.520 1.00 49.94 71 GLN A N 1
ATOM 544 C CA . GLN A 1 71 ? -41.564 -29.684 -13.269 1.00 49.94 71 GLN A CA 1
ATOM 545 C C . GLN A 1 71 ? -40.561 -29.170 -12.218 1.00 49.94 71 GLN A C 1
ATOM 547 O O . GLN A 1 71 ? -39.418 -29.622 -12.207 1.00 49.94 71 GLN A O 1
ATOM 552 N N . PRO A 1 72 ? -40.955 -28.256 -11.311 1.00 51.19 72 PRO A N 1
ATOM 553 C CA . PRO A 1 72 ? -40.041 -27.730 -10.310 1.00 51.19 72 PRO A CA 1
ATOM 554 C C . PRO A 1 72 ? -39.806 -28.788 -9.231 1.00 51.19 72 PRO A C 1
ATOM 556 O O . PRO A 1 72 ? -40.598 -28.928 -8.297 1.00 51.19 72 PRO A O 1
ATOM 559 N N . ASP A 1 73 ? -38.711 -29.534 -9.358 1.00 48.06 73 ASP A N 1
ATOM 560 C CA . ASP A 1 73 ? -38.172 -30.273 -8.230 1.00 48.06 73 ASP A CA 1
ATOM 561 C C . ASP A 1 73 ? -37.691 -29.272 -7.182 1.00 48.06 73 ASP A C 1
ATOM 563 O O . ASP A 1 73 ? -36.881 -28.373 -7.419 1.00 48.06 73 ASP A O 1
ATOM 567 N N . ASN A 1 74 ? -38.290 -29.429 -6.010 1.00 53.81 74 ASN A N 1
ATOM 568 C CA . ASN A 1 74 ? -38.097 -28.661 -4.800 1.00 53.81 74 ASN A CA 1
ATOM 569 C C . ASN A 1 74 ? -36.655 -28.853 -4.296 1.00 53.81 74 ASN A C 1
ATOM 571 O O . ASN A 1 74 ? -36.382 -29.671 -3.416 1.00 53.81 74 ASN A O 1
ATOM 575 N N . LEU A 1 75 ? -35.715 -28.123 -4.898 1.00 47.53 75 LEU A N 1
ATOM 576 C CA . LEU A 1 75 ? -34.355 -27.960 -4.406 1.00 47.53 75 LEU A CA 1
ATOM 577 C C . LEU A 1 75 ? -34.427 -27.136 -3.121 1.00 47.53 75 LEU A C 1
ATOM 579 O O . LEU A 1 75 ? -34.406 -25.906 -3.133 1.00 47.53 75 LEU A O 1
ATOM 583 N N . ASN A 1 76 ? -34.484 -27.848 -1.995 1.00 53.91 76 ASN A N 1
ATOM 584 C CA . ASN A 1 76 ? -33.952 -27.366 -0.728 1.00 53.91 76 ASN A CA 1
ATOM 585 C C . ASN A 1 76 ? -32.476 -27.006 -0.953 1.00 53.91 76 ASN A C 1
ATOM 587 O O . ASN A 1 76 ? -31.585 -27.810 -0.679 1.00 53.91 76 ASN A O 1
ATOM 591 N N . SER A 1 77 ? -32.214 -25.810 -1.483 1.00 49.91 77 SER A N 1
ATOM 592 C CA . SER A 1 77 ? -30.895 -25.198 -1.429 1.00 49.91 77 SER A CA 1
ATOM 593 C C . SER A 1 77 ? -30.544 -25.075 0.049 1.00 49.91 77 SER A C 1
ATOM 595 O O . SER A 1 77 ? -31.252 -24.362 0.770 1.00 49.91 77 SER A O 1
ATOM 597 N N . PRO A 1 78 ? -29.509 -25.777 0.546 1.00 54.38 78 PRO A N 1
ATOM 598 C CA . PRO A 1 78 ? -29.039 -25.542 1.895 1.00 54.38 78 PRO A CA 1
ATOM 599 C C . PRO A 1 78 ? -28.698 -24.057 1.986 1.00 54.38 78 PRO A C 1
ATOM 601 O O . PRO A 1 78 ? -27.904 -23.547 1.199 1.00 54.38 78 PRO A O 1
ATOM 604 N N . SER A 1 79 ? -29.366 -23.361 2.904 1.00 54.41 79 SER A N 1
ATOM 605 C CA . SER A 1 79 ? -29.045 -21.986 3.266 1.00 54.41 79 SER A CA 1
ATOM 606 C C . SER A 1 79 ? -27.595 -21.976 3.740 1.00 54.41 79 SER A C 1
ATOM 608 O O . SER A 1 79 ? -27.296 -22.347 4.876 1.00 54.41 79 SER A O 1
ATOM 610 N N . VAL A 1 80 ? -26.677 -21.660 2.826 1.00 61.38 80 VAL A N 1
ATOM 611 C CA . VAL A 1 80 ? -25.267 -21.470 3.142 1.00 61.38 80 VAL A CA 1
ATOM 612 C C . VAL A 1 80 ? -25.227 -20.190 3.956 1.00 61.38 80 VAL A C 1
ATOM 614 O O . VAL A 1 80 ? -25.355 -19.094 3.411 1.00 61.38 80 VAL A O 1
ATOM 617 N N . GLN A 1 81 ? -25.140 -20.329 5.280 1.00 58.91 81 GLN A N 1
ATOM 618 C CA . GLN A 1 81 ? -24.894 -19.177 6.133 1.00 58.91 81 GLN A CA 1
ATOM 619 C C . GLN A 1 81 ? -23.618 -18.491 5.630 1.00 58.91 81 GLN A C 1
ATOM 621 O O . GLN A 1 81 ? -22.619 -19.186 5.413 1.00 58.91 81 GLN A O 1
ATOM 626 N N . PRO A 1 82 ? -23.643 -17.165 5.411 1.00 68.75 82 PRO A N 1
ATOM 627 C CA . PRO A 1 82 ? -22.468 -16.447 4.948 1.00 68.75 82 PRO A CA 1
ATOM 628 C C . PRO A 1 82 ? -21.322 -16.698 5.927 1.00 68.75 82 PRO A C 1
ATOM 630 O O . PRO A 1 82 ? -21.513 -16.661 7.147 1.00 68.75 82 PRO A O 1
ATOM 633 N N . ALA A 1 83 ? -20.146 -17.016 5.384 1.00 79.19 83 ALA A N 1
ATOM 634 C CA . ALA A 1 83 ? -18.964 -17.280 6.185 1.00 79.19 83 ALA A CA 1
ATOM 635 C C . ALA A 1 83 ? -18.701 -16.085 7.113 1.00 79.19 83 ALA A C 1
ATOM 637 O O . ALA A 1 83 ? -18.763 -14.928 6.697 1.00 79.19 83 ALA A O 1
ATOM 638 N N . LYS A 1 84 ? -18.441 -16.363 8.394 1.00 90.44 84 LYS A N 1
ATOM 639 C CA . LYS A 1 84 ? -18.143 -15.319 9.375 1.00 90.44 84 LYS A CA 1
ATOM 640 C C . LYS A 1 84 ? -16.863 -14.587 8.956 1.00 90.44 84 LYS A C 1
ATOM 642 O O . LYS A 1 84 ? -15.817 -15.224 8.840 1.00 90.44 84 LYS A O 1
ATOM 647 N N . ILE A 1 85 ? -16.946 -13.266 8.790 1.00 93.75 85 ILE A N 1
ATOM 648 C CA . ILE A 1 85 ? -15.791 -12.413 8.488 1.00 93.75 85 ILE A CA 1
ATOM 649 C C . ILE A 1 85 ? -14.787 -12.491 9.657 1.00 93.75 85 ILE A C 1
ATOM 651 O O . ILE A 1 85 ? -15.190 -12.312 10.813 1.00 93.75 85 ILE A O 1
ATOM 655 N N . PRO A 1 86 ? -13.498 -12.786 9.398 1.00 94.94 86 PRO A N 1
ATOM 656 C CA . PRO A 1 86 ? -12.452 -12.726 10.413 1.00 94.94 86 PRO A CA 1
ATOM 657 C C . PRO A 1 86 ? -12.299 -11.311 10.976 1.00 94.94 86 PRO A C 1
ATOM 659 O O . PRO A 1 86 ? -12.268 -10.340 10.223 1.00 94.94 86 PRO A O 1
ATOM 662 N N . GLU A 1 87 ? -12.153 -11.189 12.293 1.00 95.81 87 GLU A N 1
ATOM 663 C CA . GLU A 1 87 ? -11.894 -9.903 12.945 1.00 95.81 87 GLU A CA 1
ATOM 664 C C . GLU A 1 87 ? -10.532 -9.332 12.515 1.00 95.81 87 GLU A C 1
ATOM 666 O O . GLU A 1 87 ? -9.537 -10.056 12.485 1.00 95.81 87 GLU A O 1
ATOM 671 N N . LEU A 1 88 ? -10.473 -8.030 12.212 1.00 96.81 88 LEU A N 1
ATOM 672 C CA . LEU A 1 88 ? -9.208 -7.317 12.022 1.00 96.81 88 LEU A CA 1
ATOM 673 C C . LEU A 1 88 ? -8.684 -6.827 13.373 1.00 96.81 88 LEU A C 1
ATOM 675 O O . LEU A 1 88 ? -9.182 -5.827 13.907 1.00 96.81 88 LEU A O 1
ATOM 679 N N . THR A 1 89 ? -7.682 -7.513 13.921 1.00 96.62 89 THR A N 1
ATOM 680 C CA . THR A 1 89 ? -7.016 -7.073 15.153 1.00 96.62 89 THR A CA 1
ATOM 681 C C . THR A 1 89 ? -6.141 -5.839 14.898 1.00 96.62 89 THR A C 1
ATOM 683 O O . THR A 1 89 ? -5.774 -5.533 13.762 1.00 96.62 89 THR A O 1
ATOM 686 N N . ILE A 1 90 ? -5.778 -5.111 15.960 1.00 94.44 90 ILE A N 1
ATOM 687 C CA . ILE A 1 90 ? -4.883 -3.945 15.846 1.00 94.44 90 ILE A CA 1
ATOM 688 C C . ILE A 1 90 ? -3.505 -4.351 15.297 1.00 94.44 90 ILE A C 1
ATOM 690 O O . ILE A 1 90 ? -2.928 -3.619 14.493 1.00 94.44 90 ILE A O 1
ATOM 694 N N . ASP A 1 91 ? -2.974 -5.505 15.705 1.00 94.25 91 ASP A N 1
ATOM 695 C CA . ASP A 1 91 ? -1.660 -5.971 15.249 1.00 94.25 91 ASP A CA 1
ATOM 696 C C . ASP A 1 91 ? -1.692 -6.448 13.789 1.00 94.25 91 ASP A C 1
ATOM 698 O O . ASP A 1 91 ? -0.754 -6.170 13.033 1.00 94.25 91 ASP A O 1
ATOM 702 N N . ASP A 1 92 ? -2.797 -7.056 13.346 1.00 95.75 92 ASP A N 1
ATOM 703 C CA . ASP A 1 92 ? -3.005 -7.390 11.932 1.00 95.75 92 ASP A CA 1
ATOM 704 C C . ASP A 1 92 ? -3.133 -6.125 11.076 1.00 95.75 92 ASP A C 1
ATOM 706 O O . ASP A 1 92 ? -2.517 -6.034 10.014 1.00 95.75 92 ASP A O 1
ATOM 710 N N . ALA A 1 93 ? -3.856 -5.107 11.555 1.00 93.75 93 ALA A N 1
ATOM 711 C CA . ALA A 1 93 ? -3.974 -3.824 10.866 1.00 93.75 93 ALA A CA 1
ATOM 712 C C . ALA A 1 93 ? -2.615 -3.118 10.721 1.00 93.75 93 ALA A C 1
ATOM 714 O O . ALA A 1 93 ? -2.275 -2.651 9.634 1.00 93.75 93 ALA A O 1
ATOM 715 N N . LYS A 1 94 ? -1.791 -3.098 11.781 1.00 90.75 94 LYS A N 1
ATOM 716 C CA . LYS A 1 94 ? -0.405 -2.592 11.715 1.00 90.75 94 LYS A CA 1
ATOM 717 C C . LYS A 1 94 ? 0.434 -3.363 10.703 1.00 90.75 94 LYS A C 1
ATOM 719 O O . LYS A 1 94 ? 1.201 -2.763 9.955 1.00 90.75 94 LYS A O 1
ATOM 724 N N . THR A 1 95 ? 0.314 -4.687 10.697 1.00 93.00 95 THR A N 1
ATOM 725 C CA . THR A 1 95 ? 1.060 -5.550 9.776 1.00 93.00 95 THR A CA 1
ATOM 726 C C . THR A 1 95 ? 0.668 -5.265 8.331 1.00 93.00 95 THR A C 1
ATOM 728 O O . THR A 1 95 ? 1.545 -5.065 7.491 1.00 93.00 95 THR A O 1
ATOM 731 N N . LEU A 1 96 ? -0.634 -5.160 8.058 1.00 94.06 96 LEU A N 1
ATOM 732 C CA . LEU A 1 96 ? -1.169 -4.822 6.743 1.00 94.06 96 LEU A CA 1
ATOM 733 C C . LEU A 1 96 ? -0.709 -3.433 6.281 1.00 94.06 96 LEU A C 1
ATOM 735 O O . LEU A 1 96 ? -0.294 -3.277 5.135 1.00 94.06 96 LEU A O 1
ATOM 739 N N . LEU A 1 97 ? -0.710 -2.443 7.177 1.00 91.19 97 LEU A N 1
ATOM 740 C CA . LEU A 1 97 ? -0.245 -1.086 6.889 1.00 91.19 97 LEU A CA 1
ATOM 741 C C . LEU A 1 97 ? 1.262 -1.024 6.600 1.00 91.19 97 LEU A C 1
ATOM 743 O O . LEU A 1 97 ? 1.681 -0.390 5.635 1.00 91.19 97 LEU A O 1
ATOM 747 N N . ASN A 1 98 ? 2.077 -1.734 7.383 1.00 89.38 98 ASN A N 1
ATOM 748 C CA . ASN A 1 98 ? 3.516 -1.851 7.133 1.00 89.38 98 ASN A CA 1
ATOM 749 C C . ASN A 1 98 ? 3.810 -2.530 5.789 1.00 89.38 98 ASN A C 1
ATOM 751 O O . ASN A 1 98 ? 4.744 -2.145 5.085 1.00 89.38 98 ASN A O 1
ATOM 755 N N . GLU A 1 99 ? 3.037 -3.553 5.431 1.00 93.06 99 GLU A N 1
ATOM 756 C CA . GLU A 1 99 ? 3.173 -4.228 4.142 1.00 93.06 99 GLU A CA 1
ATOM 757 C C . GLU A 1 99 ? 2.744 -3.317 2.984 1.00 93.06 99 GLU A C 1
ATOM 759 O O . GLU A 1 99 ? 3.445 -3.236 1.978 1.00 93.06 99 GLU A O 1
ATOM 764 N N . ALA A 1 100 ? 1.658 -2.562 3.145 1.00 92.25 100 ALA A N 1
ATOM 765 C CA . ALA A 1 100 ? 1.226 -1.536 2.200 1.00 92.25 100 ALA A CA 1
ATOM 766 C C . ALA A 1 100 ? 2.284 -0.464 1.958 1.00 92.25 100 ALA A C 1
ATOM 768 O O . ALA A 1 100 ? 2.573 -0.129 0.805 1.00 92.25 100 ALA A O 1
ATOM 769 N N . TYR A 1 101 ? 2.934 0.004 3.018 1.00 88.88 101 TYR A N 1
ATOM 770 C CA . TYR A 1 101 ? 4.061 0.912 2.895 1.00 88.88 101 TYR A CA 1
ATOM 771 C C . TYR A 1 101 ? 5.210 0.302 2.081 1.00 88.88 101 TYR A C 1
ATOM 773 O O . TYR A 1 101 ? 5.651 0.891 1.093 1.00 88.88 101 TYR A O 1
ATOM 781 N N . LYS A 1 102 ? 5.668 -0.906 2.441 1.00 89.94 102 LYS A N 1
ATOM 782 C CA . LYS A 1 102 ? 6.763 -1.592 1.730 1.00 89.94 102 LYS A CA 1
ATOM 783 C C . LYS A 1 102 ? 6.446 -1.794 0.255 1.00 89.94 102 LYS A C 1
ATOM 785 O O . LYS A 1 102 ? 7.281 -1.489 -0.591 1.00 89.94 102 LYS A O 1
ATOM 790 N N . ARG A 1 103 ? 5.245 -2.287 -0.052 1.00 93.00 103 ARG A N 1
ATOM 791 C CA . ARG A 1 103 ? 4.797 -2.520 -1.428 1.00 93.00 103 ARG A CA 1
ATOM 792 C C . ARG A 1 103 ? 4.743 -1.226 -2.218 1.00 93.00 103 ARG A C 1
ATOM 794 O O . ARG A 1 103 ? 5.146 -1.202 -3.377 1.00 93.00 103 ARG A O 1
ATOM 801 N N . THR A 1 104 ? 4.320 -0.138 -1.584 1.00 90.44 104 THR A N 1
ATOM 802 C CA . THR A 1 104 ? 4.312 1.148 -2.270 1.00 90.44 104 THR A CA 1
ATOM 803 C C . THR A 1 104 ? 5.724 1.664 -2.516 1.00 90.44 104 THR A C 1
ATOM 805 O O . THR A 1 104 ? 6.016 2.070 -3.631 1.00 90.44 104 THR A O 1
ATOM 808 N N . GLN A 1 105 ? 6.639 1.545 -1.552 1.00 88.31 105 GLN A N 1
ATOM 809 C CA . GLN A 1 105 ? 8.058 1.861 -1.757 1.00 88.31 105 GLN A CA 1
ATOM 810 C C . GLN A 1 105 ? 8.672 1.043 -2.904 1.00 88.31 105 GLN A C 1
ATOM 812 O O . GLN A 1 105 ? 9.429 1.567 -3.718 1.00 88.31 105 GLN A O 1
ATOM 817 N N . VAL A 1 106 ? 8.309 -0.236 -3.023 1.00 91.69 106 VAL A N 1
ATOM 818 C CA . VAL A 1 106 ? 8.695 -1.059 -4.175 1.00 91.69 106 VAL A CA 1
ATOM 819 C C . VAL A 1 106 ? 8.117 -0.497 -5.474 1.00 91.69 106 VAL A C 1
ATOM 821 O O . VAL A 1 106 ? 8.849 -0.352 -6.447 1.00 91.69 106 VAL A O 1
ATOM 824 N N . ALA A 1 107 ? 6.842 -0.116 -5.496 1.00 91.94 107 ALA A N 1
ATOM 825 C CA . ALA A 1 107 ? 6.203 0.424 -6.690 1.00 91.94 107 ALA A CA 1
ATOM 826 C C . ALA A 1 107 ? 6.723 1.818 -7.098 1.00 91.94 107 ALA A C 1
ATOM 828 O O . ALA A 1 107 ? 6.782 2.097 -8.292 1.00 91.94 107 ALA A O 1
ATOM 829 N N . THR A 1 108 ? 7.089 2.693 -6.158 1.00 88.44 108 THR A N 1
ATOM 830 C CA . THR A 1 108 ? 7.356 4.121 -6.438 1.00 88.44 108 THR A CA 1
ATOM 831 C C . THR A 1 108 ? 8.820 4.523 -6.335 1.00 88.44 108 THR A C 1
ATOM 833 O O . THR A 1 108 ? 9.245 5.483 -6.985 1.00 88.44 108 THR A O 1
ATOM 836 N N . VAL A 1 109 ? 9.593 3.800 -5.525 1.00 86.94 109 VAL A N 1
ATOM 837 C CA . VAL A 1 109 ? 10.986 4.137 -5.236 1.00 86.94 109 VAL A CA 1
ATOM 838 C C . VAL A 1 109 ? 11.930 3.093 -5.779 1.00 86.94 109 VAL A C 1
ATOM 840 O O . VAL A 1 109 ? 12.910 3.521 -6.363 1.00 86.94 109 VAL A O 1
ATOM 843 N N . TYR A 1 110 ? 11.665 1.788 -5.608 1.00 88.56 110 TYR A N 1
ATOM 844 C CA . TYR A 1 110 ? 12.664 0.728 -5.829 1.00 88.56 110 TYR A CA 1
ATOM 845 C C . TYR A 1 110 ? 12.526 -0.089 -7.119 1.00 88.56 110 TYR A C 1
ATOM 847 O O . TYR A 1 110 ? 13.512 -0.609 -7.626 1.00 88.56 110 TYR A O 1
ATOM 855 N N . GLY A 1 111 ? 11.320 -0.272 -7.642 1.00 89.75 111 GLY A N 1
ATOM 856 C CA . GLY A 1 111 ? 11.071 -1.113 -8.814 1.00 89.75 111 GLY A CA 1
ATOM 857 C C . GLY A 1 111 ? 11.232 -2.626 -8.602 1.00 89.75 111 GLY A C 1
ATOM 858 O O . GLY A 1 111 ? 10.961 -3.382 -9.531 1.00 89.75 111 GLY A O 1
ATOM 859 N N . ASN A 1 112 ? 11.673 -3.075 -7.420 1.00 91.38 112 ASN A N 1
ATOM 860 C CA . ASN A 1 112 ? 11.742 -4.475 -6.974 1.00 91.38 112 ASN A CA 1
ATOM 861 C C . ASN A 1 112 ? 11.892 -4.571 -5.446 1.00 91.38 112 ASN A C 1
ATOM 863 O O . ASN A 1 112 ? 12.230 -3.594 -4.772 1.00 91.38 112 ASN A O 1
ATOM 867 N N . GLU A 1 113 ? 11.685 -5.770 -4.895 1.00 90.00 113 GLU A N 1
ATOM 868 C CA . GLU A 1 113 ? 11.768 -6.025 -3.450 1.00 90.00 113 GLU A CA 1
ATOM 869 C C . GLU A 1 113 ? 13.206 -6.027 -2.901 1.00 90.00 113 GLU A C 1
ATOM 871 O O . GLU A 1 113 ? 13.419 -5.760 -1.716 1.00 90.00 113 GLU A O 1
ATOM 876 N N . GLN A 1 114 ? 14.207 -6.293 -3.746 1.00 88.12 114 GLN A N 1
ATOM 877 C CA . GLN A 1 114 ? 15.627 -6.328 -3.373 1.00 88.12 114 GLN A CA 1
ATOM 878 C C . GLN A 1 114 ? 16.249 -4.931 -3.240 1.00 88.12 114 GLN A C 1
ATOM 880 O O . GLN A 1 114 ? 17.375 -4.814 -2.752 1.00 88.12 114 GLN A O 1
ATOM 885 N N . LYS A 1 115 ? 15.516 -3.875 -3.615 1.00 82.31 115 LYS A N 1
ATOM 886 C CA . LYS A 1 115 ? 15.952 -2.470 -3.559 1.00 82.31 115 LYS A CA 1
ATOM 887 C C . LYS A 1 115 ? 17.181 -2.169 -4.424 1.00 82.31 115 LYS A C 1
ATOM 889 O O . LYS A 1 115 ? 17.993 -1.311 -4.081 1.00 82.31 115 LYS A O 1
ATOM 894 N N . SER A 1 116 ? 17.319 -2.884 -5.535 1.00 75.81 116 SER A N 1
ATOM 895 C CA . SER A 1 116 ? 18.300 -2.605 -6.594 1.00 75.81 116 SER A CA 1
ATOM 896 C C . SER A 1 116 ? 17.629 -1.915 -7.782 1.00 75.81 116 SER A C 1
ATOM 898 O O . SER A 1 116 ? 16.413 -1.856 -7.825 1.00 75.81 116 SER A O 1
ATOM 900 N N . PHE A 1 117 ? 18.373 -1.409 -8.766 1.00 74.50 117 PHE A N 1
ATOM 901 C CA . PHE A 1 117 ? 17.767 -0.856 -9.981 1.00 74.50 117 PHE A CA 1
ATOM 902 C C . PHE A 1 117 ? 18.536 -1.255 -11.224 1.00 74.50 117 PHE A C 1
ATOM 904 O O . PHE A 1 117 ? 19.761 -1.132 -11.255 1.00 74.50 117 PHE A O 1
ATOM 911 N N . ASP A 1 118 ? 17.793 -1.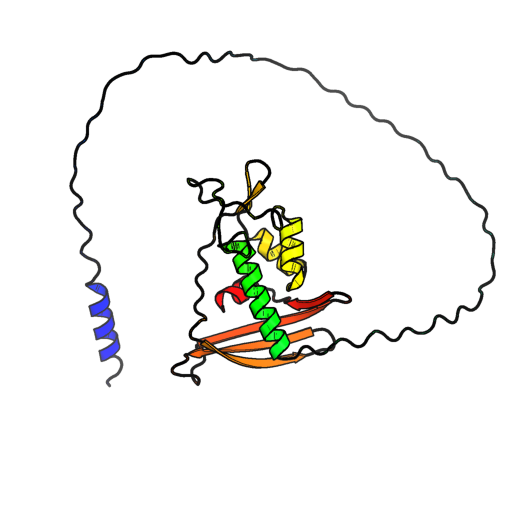605 -12.268 1.00 83.00 118 ASP A N 1
ATOM 912 C CA . ASP A 1 118 ? 18.294 -1.553 -13.633 1.00 83.00 118 ASP A CA 1
ATOM 913 C C . ASP A 1 118 ? 17.985 -0.166 -14.192 1.00 83.00 118 ASP A C 1
ATOM 915 O O . ASP A 1 118 ? 16.824 0.251 -14.250 1.00 83.00 118 ASP A O 1
ATOM 919 N N . VAL A 1 119 ? 19.015 0.562 -14.615 1.00 87.12 119 VAL A N 1
ATOM 920 C CA . VAL A 1 119 ? 18.800 1.877 -15.215 1.00 87.12 119 VAL A CA 1
ATOM 921 C C . VAL A 1 119 ? 18.234 1.713 -16.624 1.00 87.12 119 VAL A C 1
ATOM 923 O O . VAL A 1 119 ? 18.829 1.036 -17.463 1.00 87.12 119 VAL A O 1
ATOM 926 N N . ALA A 1 120 ? 17.085 2.338 -16.882 1.00 88.38 120 ALA A N 1
ATOM 927 C CA . ALA A 1 120 ? 16.448 2.334 -18.196 1.00 88.38 120 ALA A CA 1
ATOM 928 C C . ALA A 1 120 ? 16.961 3.478 -19.072 1.00 88.38 120 ALA A C 1
ATOM 930 O O . ALA A 1 120 ? 17.270 3.279 -20.247 1.00 88.38 120 ALA A O 1
ATOM 931 N N . ASP A 1 121 ? 17.066 4.669 -18.485 1.00 86.69 121 ASP A N 1
ATOM 932 C CA . ASP A 1 121 ? 17.644 5.854 -19.112 1.00 86.69 121 ASP A CA 1
ATOM 933 C C . ASP A 1 121 ? 18.170 6.807 -18.029 1.00 86.69 121 ASP A C 1
ATOM 935 O O . ASP A 1 121 ? 17.403 7.480 -17.335 1.00 86.69 121 ASP A O 1
ATOM 939 N N . GLU A 1 122 ? 19.498 6.881 -17.910 1.00 77.62 122 GLU A N 1
ATOM 940 C CA . GLU A 1 122 ? 20.190 7.750 -16.950 1.00 77.62 122 GLU A CA 1
ATOM 941 C C . GLU A 1 122 ? 19.865 9.234 -17.152 1.00 77.62 122 GLU A C 1
ATOM 943 O O . GLU A 1 122 ? 19.820 9.992 -16.184 1.00 77.62 122 GLU A O 1
ATOM 948 N N . LYS A 1 123 ? 19.631 9.674 -18.395 1.00 82.62 123 LYS A N 1
ATOM 949 C CA . LYS A 1 123 ? 19.427 11.099 -18.699 1.00 82.62 123 LYS A CA 1
ATOM 950 C C . LYS A 1 123 ? 18.042 11.579 -18.300 1.00 82.62 123 LYS A C 1
ATOM 952 O O . LYS A 1 123 ? 17.884 12.755 -17.981 1.00 82.62 123 LYS A O 1
ATOM 957 N N . SER A 1 124 ? 17.047 10.697 -18.357 1.00 82.44 124 SER A N 1
ATOM 958 C CA . SER A 1 124 ? 15.666 11.014 -17.987 1.00 82.44 124 SER A CA 1
ATOM 959 C C . SER A 1 124 ? 15.281 10.528 -16.587 1.00 82.44 124 SER A C 1
ATOM 961 O O . SER A 1 124 ? 14.184 10.846 -16.130 1.00 82.44 124 SER A O 1
ATOM 963 N N . GLY A 1 125 ? 16.175 9.810 -15.897 1.00 87.31 125 GLY A N 1
ATOM 964 C CA . GLY A 1 125 ? 15.951 9.314 -14.538 1.00 87.31 125 GLY A CA 1
ATOM 965 C C . GLY A 1 125 ? 14.942 8.168 -14.473 1.00 87.31 125 GLY A C 1
ATOM 966 O O . GLY A 1 125 ? 14.201 8.069 -13.497 1.00 87.31 125 GLY A O 1
ATOM 967 N N . TYR A 1 126 ? 14.874 7.339 -15.521 1.00 92.50 126 TYR A N 1
ATOM 968 C CA . TYR A 1 126 ? 13.989 6.174 -15.567 1.00 92.50 126 TYR A CA 1
ATOM 969 C C . TYR A 1 126 ? 14.732 4.896 -15.189 1.00 92.50 126 TYR A C 1
ATOM 971 O O . TYR A 1 126 ? 15.861 4.651 -15.624 1.00 92.50 126 TYR A O 1
ATOM 979 N N . TYR A 1 127 ? 14.037 4.041 -14.450 1.00 93.56 127 TYR A N 1
ATOM 980 C CA . TYR A 1 127 ? 14.516 2.748 -13.979 1.00 93.56 127 TYR A CA 1
ATOM 981 C C . TYR A 1 127 ? 13.508 1.672 -14.356 1.00 93.56 127 TYR A C 1
ATOM 983 O O . TYR A 1 127 ? 12.303 1.930 -14.376 1.00 93.56 127 TYR A O 1
ATOM 991 N N . PHE A 1 128 ? 13.983 0.475 -14.683 1.00 95.19 128 PHE A N 1
ATOM 992 C CA . PHE A 1 128 ? 13.101 -0.643 -14.995 1.00 95.19 128 PHE A CA 1
ATOM 993 C C . PHE A 1 128 ? 12.542 -1.284 -13.729 1.00 95.19 128 PHE A C 1
ATOM 995 O O . PHE A 1 128 ? 13.232 -1.402 -12.715 1.00 95.19 128 PHE A O 1
ATOM 1002 N N . TYR A 1 129 ? 11.308 -1.771 -13.830 1.00 95.50 129 TYR A N 1
ATOM 1003 C CA . TYR A 1 129 ? 10.799 -2.761 -12.890 1.00 95.50 129 TYR A CA 1
ATOM 1004 C C . TYR A 1 129 ? 11.463 -4.125 -13.119 1.00 95.50 129 TYR A C 1
ATOM 1006 O O . TYR A 1 129 ? 11.915 -4.451 -14.228 1.00 95.50 129 TYR A O 1
ATOM 1014 N N . SER A 1 130 ? 11.494 -4.941 -12.068 1.00 94.56 130 SER A N 1
ATOM 1015 C CA . SER A 1 130 ? 11.780 -6.372 -12.177 1.00 94.56 130 SER A CA 1
ATOM 1016 C C . SER A 1 130 ? 10.673 -7.112 -12.935 1.00 94.56 130 SER A C 1
ATOM 1018 O O . SER A 1 130 ? 9.557 -6.616 -13.096 1.00 94.56 130 SER A O 1
ATOM 1020 N N . ASP A 1 131 ? 10.974 -8.318 -13.420 1.00 94.06 131 ASP A N 1
ATOM 1021 C CA . ASP A 1 131 ? 10.076 -9.093 -14.289 1.00 94.06 131 ASP A CA 1
ATOM 1022 C C . ASP A 1 131 ? 8.709 -9.404 -13.662 1.00 94.06 131 ASP A C 1
ATOM 1024 O O . ASP A 1 131 ? 7.700 -9.504 -14.370 1.00 94.06 131 ASP A O 1
ATOM 1028 N N . ASP A 1 132 ? 8.655 -9.539 -12.342 1.00 94.50 132 ASP A N 1
ATOM 1029 C CA . ASP A 1 132 ? 7.442 -9.747 -11.551 1.00 94.50 132 ASP A CA 1
ATOM 1030 C C . ASP A 1 132 ? 6.559 -8.497 -11.446 1.00 94.50 132 ASP A C 1
ATOM 1032 O O . ASP A 1 132 ? 5.379 -8.638 -11.152 1.00 94.50 132 ASP A O 1
ATOM 1036 N N . LEU A 1 133 ? 7.086 -7.311 -11.769 1.00 96.06 133 LEU A N 1
ATOM 1037 C CA . LEU A 1 133 ? 6.382 -6.021 -11.769 1.00 96.06 133 LEU A CA 1
ATOM 1038 C C . LEU A 1 133 ? 6.367 -5.349 -13.155 1.00 96.06 133 LEU A C 1
ATOM 1040 O O . LEU A 1 133 ? 5.903 -4.223 -13.311 1.00 96.06 133 LEU A O 1
ATOM 1044 N N . ASN A 1 134 ? 6.850 -6.042 -14.189 1.00 94.94 134 ASN A N 1
ATOM 1045 C CA . ASN A 1 134 ? 7.085 -5.506 -15.533 1.00 94.94 134 ASN A CA 1
ATOM 1046 C C . ASN A 1 134 ? 5.802 -5.309 -16.384 1.00 94.94 134 ASN A C 1
ATOM 1048 O O . ASN A 1 134 ? 5.799 -5.526 -17.595 1.00 94.94 134 ASN A O 1
ATOM 1052 N N . SER A 1 135 ? 4.676 -4.952 -15.768 1.00 96.88 135 SER A N 1
ATOM 1053 C CA . SER A 1 135 ? 3.459 -4.483 -16.444 1.00 96.88 135 SER A CA 1
ATOM 1054 C C . SER A 1 135 ? 2.539 -3.775 -15.445 1.00 96.88 135 SER A C 1
ATOM 1056 O O . SER A 1 135 ? 2.631 -3.990 -14.237 1.00 96.88 135 SER A O 1
ATOM 1058 N N . LYS A 1 136 ? 1.615 -2.938 -15.938 1.00 96.44 136 LYS A N 1
ATOM 1059 C CA . LYS A 1 136 ? 0.610 -2.302 -15.066 1.00 96.44 136 LYS A CA 1
ATOM 1060 C C . LYS A 1 136 ? -0.273 -3.329 -14.356 1.00 96.44 136 LYS A C 1
ATOM 1062 O O . LYS A 1 136 ? -0.612 -3.124 -13.202 1.00 96.44 136 LYS A O 1
ATOM 1067 N N . GLU A 1 137 ? -0.619 -4.418 -15.039 1.00 97.19 137 GLU A N 1
ATOM 1068 C CA . GLU A 1 137 ? -1.384 -5.536 -14.474 1.00 97.19 137 GLU A CA 1
ATOM 1069 C C . GLU A 1 137 ? -0.626 -6.191 -13.316 1.00 97.19 137 GLU A C 1
ATOM 1071 O O . GLU A 1 137 ? -1.149 -6.277 -12.214 1.00 97.19 137 GLU A O 1
ATOM 1076 N N . LYS A 1 138 ? 0.654 -6.520 -13.520 1.00 97.62 138 LYS A N 1
ATOM 1077 C CA . LYS A 1 138 ? 1.511 -7.096 -12.479 1.00 97.62 138 LYS A CA 1
ATOM 1078 C C . LYS A 1 138 ? 1.695 -6.166 -11.280 1.00 97.62 138 LYS A C 1
ATOM 1080 O O . LYS A 1 138 ? 1.671 -6.624 -10.141 1.00 97.62 138 LYS A O 1
ATOM 1085 N N . LEU A 1 139 ? 1.853 -4.862 -11.519 1.00 96.69 139 LEU A N 1
ATOM 1086 C CA . LEU A 1 139 ? 1.872 -3.862 -10.447 1.00 96.69 139 LEU A CA 1
ATOM 1087 C C . LEU A 1 139 ? 0.541 -3.810 -9.691 1.00 96.69 139 LEU A C 1
ATOM 1089 O O . LEU A 1 139 ? 0.550 -3.682 -8.469 1.00 96.69 139 LEU A O 1
ATOM 1093 N N . ASN A 1 140 ? -0.587 -3.914 -10.397 1.00 97.19 140 ASN A N 1
ATOM 1094 C CA . ASN A 1 140 ? -1.907 -3.915 -9.775 1.00 97.19 140 ASN A CA 1
ATOM 1095 C C . ASN A 1 140 ? -2.074 -5.145 -8.885 1.00 97.19 140 ASN A C 1
ATOM 1097 O O . ASN A 1 140 ? -2.318 -4.990 -7.696 1.00 97.19 140 ASN A O 1
ATOM 1101 N N . ASP A 1 141 ? -1.795 -6.339 -9.408 1.00 97.44 141 ASP A N 1
ATOM 1102 C CA . ASP A 1 141 ? -1.835 -7.596 -8.650 1.00 97.44 141 ASP A CA 1
ATOM 1103 C C . ASP A 1 141 ? -0.898 -7.572 -7.433 1.00 97.44 141 ASP A C 1
ATOM 1105 O O . ASP A 1 141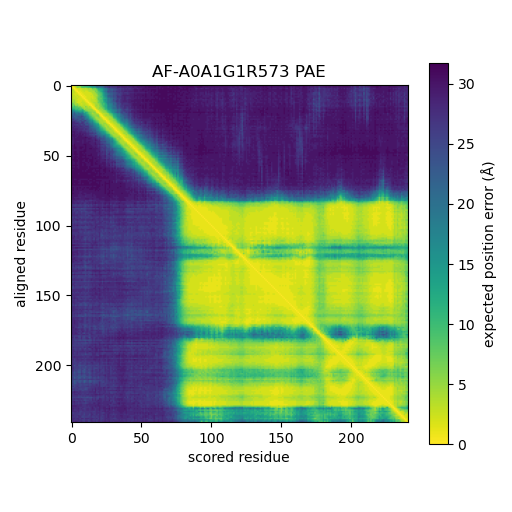 ? -1.175 -8.157 -6.381 1.00 97.44 141 ASP A O 1
ATOM 1109 N N . TYR A 1 142 ? 0.242 -6.892 -7.562 1.00 97.50 142 TYR A N 1
ATOM 1110 C CA . TYR A 1 142 ? 1.191 -6.717 -6.473 1.00 97.50 142 TYR A CA 1
ATOM 1111 C C . TYR A 1 142 ? 0.641 -5.829 -5.347 1.00 97.50 142 TYR A C 1
ATOM 1113 O O . TYR A 1 142 ? 0.839 -6.150 -4.169 1.00 97.50 142 TYR A O 1
ATOM 1121 N N . LEU A 1 143 ? -0.040 -4.733 -5.687 1.00 96.12 143 LEU A N 1
ATOM 1122 C CA . LEU A 1 143 ? -0.627 -3.783 -4.736 1.00 96.12 143 LEU A CA 1
ATOM 1123 C C . LEU A 1 143 ? -1.969 -4.279 -4.163 1.00 96.12 143 LEU A C 1
ATOM 1125 O O . LEU A 1 143 ? -2.221 -4.108 -2.968 1.00 96.12 143 LEU A O 1
ATOM 1129 N N . ASP A 1 144 ? -2.765 -5.005 -4.947 1.00 96.44 144 ASP A N 1
ATOM 1130 C CA . ASP A 1 144 ? -4.069 -5.580 -4.571 1.00 96.44 144 ASP A CA 1
ATOM 1131 C C . ASP A 1 144 ? -3.982 -6.623 -3.455 1.00 96.44 144 ASP A C 1
ATOM 1133 O O . ASP A 1 144 ? -4.985 -7.013 -2.859 1.00 96.44 144 ASP A O 1
ATOM 1137 N N . LYS A 1 145 ? -2.773 -7.072 -3.108 1.00 97.00 145 LYS A N 1
ATOM 1138 C CA . LYS A 1 145 ? -2.542 -7.906 -1.920 1.00 97.00 145 LYS A CA 1
ATOM 1139 C C . LYS A 1 145 ? -2.850 -7.177 -0.615 1.00 97.00 145 LYS A C 1
ATOM 1141 O O . LYS A 1 145 ? -3.123 -7.833 0.386 1.00 97.00 145 LYS A O 1
ATOM 1146 N N . VAL A 1 146 ? -2.795 -5.848 -0.614 1.00 96.69 146 VAL A N 1
ATOM 1147 C CA . VAL A 1 146 ? -2.957 -5.028 0.595 1.00 96.69 146 VAL A CA 1
ATOM 1148 C C . VAL A 1 146 ? -3.905 -3.854 0.415 1.00 96.69 146 VAL A C 1
ATOM 1150 O O . VAL A 1 146 ? -4.493 -3.408 1.397 1.00 96.69 146 VAL A O 1
ATOM 1153 N N . PHE A 1 147 ? -4.111 -3.396 -0.814 1.00 96.44 147 PHE A N 1
ATOM 1154 C CA . PHE A 1 147 ? -5.046 -2.332 -1.157 1.00 96.44 147 PHE A CA 1
ATOM 1155 C C . PHE A 1 147 ? -6.295 -2.879 -1.845 1.00 96.44 147 PHE A C 1
ATOM 1157 O O . PHE A 1 147 ? -6.305 -3.995 -2.360 1.00 96.44 147 PHE A O 1
ATOM 1164 N N . THR A 1 148 ? -7.372 -2.096 -1.839 1.00 96.56 148 THR A N 1
ATOM 1165 C CA . THR A 1 148 ? -8.482 -2.339 -2.764 1.00 96.56 148 THR A CA 1
ATOM 1166 C C . THR A 1 148 ? -8.056 -1.967 -4.185 1.00 96.56 148 THR A C 1
ATOM 1168 O O . THR A 1 148 ? -7.255 -1.054 -4.373 1.00 96.56 148 THR A O 1
ATOM 1171 N N . ASP A 1 149 ? -8.638 -2.625 -5.189 1.00 94.88 149 ASP A N 1
ATOM 1172 C CA . ASP A 1 149 ? -8.331 -2.400 -6.613 1.00 94.88 149 ASP A CA 1
ATOM 1173 C C . ASP A 1 149 ? -8.387 -0.914 -7.017 1.00 94.88 149 ASP A C 1
ATOM 1175 O O . ASP A 1 149 ? -7.508 -0.402 -7.709 1.00 94.88 149 ASP A O 1
ATOM 1179 N N . ASN A 1 150 ? -9.373 -0.171 -6.505 1.00 93.69 150 ASN A N 1
ATOM 1180 C CA . ASN A 1 150 ? -9.472 1.271 -6.741 1.00 93.69 150 ASN A CA 1
ATOM 1181 C C . ASN A 1 150 ? -8.255 2.043 -6.204 1.00 93.69 150 ASN A C 1
ATOM 1183 O O . ASN A 1 150 ? -7.772 2.966 -6.864 1.00 93.69 150 ASN A O 1
ATOM 1187 N N . VAL A 1 151 ? -7.754 1.676 -5.023 1.00 93.75 151 VAL A N 1
ATOM 1188 C CA . VAL A 1 151 ? -6.580 2.312 -4.417 1.00 93.75 151 VAL A CA 1
ATOM 1189 C C . VAL A 1 151 ? -5.307 1.922 -5.170 1.00 93.75 151 VAL A C 1
ATOM 1191 O O . VAL A 1 151 ? -4.527 2.812 -5.512 1.00 93.75 151 VAL A O 1
ATOM 1194 N N . SER A 1 152 ? -5.123 0.647 -5.523 1.00 94.88 152 SER A N 1
ATOM 1195 C CA . SER A 1 152 ? -3.989 0.190 -6.343 1.00 94.88 152 SER A CA 1
ATOM 1196 C C . SER A 1 152 ? -3.916 0.922 -7.680 1.00 94.88 152 SER A C 1
ATOM 1198 O O . SER A 1 152 ? -2.870 1.468 -8.043 1.00 94.88 152 SER A O 1
ATOM 1200 N N . LYS A 1 153 ? -5.049 1.032 -8.383 1.00 93.88 153 LYS A N 1
ATOM 1201 C CA . LYS A 1 153 ? -5.153 1.793 -9.636 1.00 93.88 153 LYS A CA 1
ATOM 1202 C C . LYS A 1 153 ? -4.823 3.264 -9.442 1.00 93.88 153 LYS A C 1
ATOM 1204 O O . LYS A 1 153 ? -4.138 3.839 -10.285 1.00 93.88 153 LYS A O 1
ATOM 1209 N N . SER A 1 154 ? -5.292 3.876 -8.355 1.00 91.25 154 SER A N 1
ATOM 1210 C CA . SER A 1 154 ? -4.976 5.270 -8.029 1.00 91.25 154 SER A CA 1
ATOM 1211 C C . SER A 1 154 ? -3.467 5.476 -7.858 1.00 91.25 154 SER A C 1
ATOM 1213 O O . SER A 1 154 ? -2.895 6.362 -8.496 1.00 91.25 154 SER A O 1
ATOM 1215 N N . ILE A 1 155 ? -2.803 4.595 -7.097 1.00 90.69 155 ILE A N 1
ATOM 1216 C CA . ILE A 1 155 ? -1.343 4.613 -6.924 1.00 90.69 155 ILE A CA 1
ATOM 1217 C C . ILE A 1 155 ? -0.658 4.508 -8.288 1.00 90.69 155 ILE A C 1
ATOM 1219 O O . ILE A 1 155 ? 0.109 5.399 -8.640 1.00 90.69 155 ILE A O 1
ATOM 1223 N N . ILE A 1 156 ? -0.978 3.489 -9.091 1.00 93.31 156 ILE A N 1
ATOM 1224 C CA . ILE A 1 156 ? -0.351 3.249 -10.405 1.00 93.31 156 ILE A CA 1
ATOM 1225 C C . ILE A 1 156 ? -0.562 4.425 -11.362 1.00 93.31 156 ILE A C 1
ATOM 1227 O O . ILE A 1 156 ? 0.357 4.805 -12.087 1.00 93.31 156 ILE A O 1
ATOM 1231 N N . ASN A 1 157 ? -1.754 5.021 -11.369 1.00 92.12 157 ASN A N 1
ATOM 1232 C CA . ASN A 1 157 ? -2.071 6.165 -12.223 1.00 92.12 157 ASN A CA 1
ATOM 1233 C C . ASN A 1 157 ? -1.335 7.445 -11.807 1.00 92.12 157 ASN A C 1
ATOM 1235 O O . ASN A 1 157 ? -1.153 8.325 -12.646 1.00 92.12 157 ASN A O 1
ATOM 1239 N N . SER A 1 158 ? -0.899 7.547 -10.549 1.00 89.31 158 SER A N 1
ATOM 1240 C CA . SER A 1 158 ? -0.061 8.656 -10.081 1.00 89.31 158 SER A CA 1
ATOM 1241 C C . SER A 1 158 ? 1.409 8.532 -10.505 1.00 89.31 158 SER A C 1
ATOM 1243 O O . SER A 1 158 ? 2.156 9.503 -10.405 1.00 89.31 158 SER A O 1
ATOM 1245 N N . LEU A 1 159 ? 1.831 7.363 -11.003 1.00 90.69 159 LEU A N 1
ATOM 1246 C CA . LEU A 1 159 ? 3.219 7.106 -11.382 1.00 90.69 159 LEU A CA 1
ATOM 1247 C C . LEU A 1 159 ? 3.526 7.570 -12.808 1.00 90.69 159 LEU A C 1
ATOM 1249 O O . LEU A 1 159 ? 2.783 7.315 -13.760 1.00 90.69 159 LEU A O 1
ATOM 1253 N N . SER A 1 160 ? 4.708 8.162 -12.975 1.00 92.38 160 SER A N 1
ATOM 1254 C CA . SER A 1 160 ? 5.295 8.476 -14.281 1.00 92.38 160 SER A CA 1
ATOM 1255 C C . SER A 1 160 ? 5.846 7.210 -14.944 1.00 92.38 160 SER A C 1
ATOM 1257 O O . SER A 1 160 ? 7.051 6.958 -14.929 1.00 92.38 160 SER A O 1
ATOM 1259 N N . LEU A 1 161 ? 4.951 6.393 -15.507 1.00 94.62 161 LEU A N 1
ATOM 1260 C CA . LEU A 1 161 ? 5.283 5.121 -16.157 1.00 94.62 161 LEU A CA 1
ATOM 1261 C C . LEU A 1 161 ? 5.539 5.275 -17.659 1.00 94.62 161 LEU A C 1
ATOM 1263 O O . LEU A 1 161 ? 4.802 5.970 -18.363 1.00 94.62 161 LEU A O 1
ATOM 1267 N N . LYS A 1 162 ? 6.535 4.550 -18.174 1.00 95.25 162 LYS A N 1
ATOM 1268 C CA . LYS A 1 162 ? 6.828 4.420 -19.611 1.00 95.25 162 LYS A CA 1
ATOM 1269 C C . LYS A 1 162 ? 7.183 2.986 -19.969 1.00 95.25 162 LYS A C 1
ATOM 1271 O O . LYS A 1 162 ? 7.606 2.218 -19.118 1.00 95.25 162 LYS A O 1
ATOM 1276 N N . VAL A 1 163 ? 7.047 2.644 -21.245 1.00 95.56 163 VAL A N 1
ATOM 1277 C CA . VAL A 1 163 ? 7.633 1.421 -21.798 1.00 95.56 163 VAL A CA 1
ATOM 1278 C C . VAL A 1 163 ? 8.889 1.813 -22.567 1.00 95.56 163 VAL A C 1
ATOM 1280 O O . VAL A 1 163 ? 8.826 2.661 -23.457 1.00 95.56 163 VAL A O 1
ATOM 1283 N N . ILE A 1 164 ? 10.026 1.228 -22.199 1.00 93.69 164 ILE A N 1
ATOM 1284 C CA . ILE A 1 164 ? 11.329 1.436 -22.837 1.00 93.69 164 ILE A CA 1
ATOM 1285 C C . ILE A 1 164 ? 11.893 0.046 -23.135 1.00 93.69 164 ILE A C 1
ATOM 1287 O O . ILE A 1 164 ? 11.980 -0.781 -22.235 1.00 93.69 164 ILE A O 1
ATOM 1291 N N . HIS A 1 165 ? 12.245 -0.234 -24.392 1.00 91.94 165 HIS A N 1
ATOM 1292 C CA . HIS A 1 165 ? 12.728 -1.562 -24.810 1.00 91.94 165 HIS A CA 1
ATOM 1293 C C . HIS A 1 165 ? 11.818 -2.714 -24.327 1.00 91.94 165 HIS A C 1
ATOM 1295 O O . HIS A 1 165 ? 12.292 -3.680 -23.735 1.00 91.94 165 HIS A O 1
ATOM 1301 N N . ASP A 1 166 ? 10.502 -2.559 -24.513 1.00 93.81 166 ASP A N 1
ATOM 1302 C CA . ASP A 1 166 ? 9.462 -3.528 -24.121 1.00 93.81 166 ASP A CA 1
ATOM 1303 C C . ASP A 1 166 ? 9.388 -3.858 -22.617 1.00 93.81 166 ASP A C 1
ATOM 1305 O O . ASP A 1 166 ? 8.695 -4.789 -22.205 1.00 93.81 166 ASP A O 1
ATOM 1309 N N . ARG A 1 167 ? 10.055 -3.064 -21.772 1.00 94.62 167 ARG A N 1
ATOM 1310 C CA . ARG A 1 167 ? 9.991 -3.152 -20.311 1.00 94.62 167 ARG A CA 1
ATOM 1311 C C . ARG A 1 167 ? 9.343 -1.905 -19.726 1.00 94.62 167 ARG A C 1
ATOM 1313 O O . ARG A 1 167 ? 9.589 -0.782 -20.171 1.00 94.62 167 ARG A O 1
ATOM 1320 N N . LEU A 1 168 ? 8.513 -2.102 -18.711 1.00 96.44 168 LEU A N 1
ATOM 1321 C CA . LEU A 1 168 ? 7.944 -1.048 -17.897 1.00 96.44 168 LEU A CA 1
ATOM 1322 C C . LEU A 1 168 ? 9.052 -0.380 -17.078 1.00 96.44 168 LEU A C 1
ATOM 1324 O O . LEU A 1 168 ? 9.823 -1.033 -16.373 1.00 96.44 168 LEU A O 1
ATOM 1328 N N . ALA A 1 169 ? 9.094 0.940 -17.165 1.00 95.69 169 ALA A N 1
ATOM 1329 C CA . ALA A 1 169 ? 10.001 1.798 -16.438 1.00 95.69 169 ALA A CA 1
ATOM 1330 C C . ALA A 1 169 ? 9.223 2.880 -15.687 1.00 95.69 169 ALA A C 1
ATOM 1332 O O . ALA A 1 169 ? 8.148 3.308 -16.119 1.00 95.69 169 ALA A O 1
ATOM 1333 N N . PHE A 1 170 ? 9.797 3.346 -14.587 1.00 93.94 170 PHE A N 1
ATOM 1334 C CA . PHE A 1 170 ? 9.265 4.418 -13.757 1.00 93.94 170 PHE A CA 1
ATOM 1335 C C . PHE A 1 170 ? 10.347 5.452 -13.481 1.00 93.94 170 PHE A C 1
ATOM 1337 O O . PHE A 1 170 ? 11.542 5.151 -13.487 1.00 93.94 170 PHE A O 1
ATOM 1344 N N . GLN A 1 171 ? 9.910 6.677 -13.227 1.00 92.00 171 GLN A N 1
ATOM 1345 C CA . GLN A 1 171 ? 10.757 7.697 -12.634 1.00 92.00 171 GLN A CA 1
ATOM 1346 C C . GLN A 1 171 ? 10.657 7.580 -11.113 1.00 92.00 171 GLN A C 1
ATOM 1348 O O . GLN A 1 171 ? 9.542 7.524 -10.582 1.00 92.00 171 GLN A O 1
ATOM 1353 N N . THR A 1 172 ? 11.797 7.524 -10.418 1.00 83.94 172 THR A N 1
ATOM 1354 C CA . THR A 1 172 ? 11.773 7.466 -8.951 1.00 83.94 172 THR A CA 1
ATOM 1355 C C . THR A 1 172 ? 11.096 8.710 -8.424 1.00 83.94 172 THR A C 1
ATOM 1357 O O . THR A 1 172 ? 11.225 9.809 -8.972 1.00 83.94 172 THR A O 1
ATOM 1360 N N . SER A 1 173 ? 10.359 8.528 -7.346 1.00 75.50 173 SER A N 1
ATOM 1361 C CA . SER A 1 173 ? 9.830 9.657 -6.615 1.00 75.50 173 SER A CA 1
ATOM 1362 C C . SER A 1 173 ? 10.658 9.860 -5.348 1.00 75.50 173 SER A C 1
ATOM 1364 O O . SER A 1 173 ? 10.997 8.897 -4.662 1.00 75.50 173 SER A O 1
ATOM 13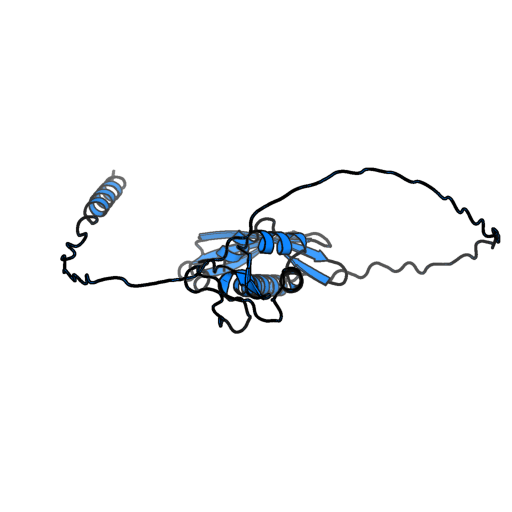66 N N . GLU A 1 174 ? 11.002 11.109 -5.027 1.00 68.69 174 GLU A N 1
ATOM 1367 C CA . GLU A 1 174 ? 11.717 11.440 -3.788 1.00 68.69 174 GLU A CA 1
ATOM 1368 C C . GLU A 1 174 ? 10.759 11.357 -2.599 1.00 68.69 174 GLU A C 1
ATOM 1370 O O . GLU A 1 174 ? 10.128 12.337 -2.216 1.00 68.69 174 GLU A O 1
ATOM 1375 N N . TRP A 1 175 ? 10.575 10.151 -2.064 1.00 63.94 175 TRP A N 1
ATOM 1376 C CA . TRP A 1 175 ? 9.701 9.924 -0.917 1.00 63.94 175 TRP A CA 1
ATOM 1377 C C . TRP A 1 175 ? 10.593 9.655 0.287 1.00 63.94 175 TRP A C 1
ATOM 1379 O O . TRP A 1 175 ? 11.159 8.572 0.439 1.00 63.94 175 TRP A O 1
ATOM 1389 N N . SER A 1 176 ? 10.768 10.676 1.125 1.00 57.25 176 SER A N 1
ATOM 1390 C CA . SER A 1 176 ? 11.471 10.541 2.397 1.00 57.25 176 SER A CA 1
ATOM 1391 C C . SER A 1 176 ? 10.483 10.210 3.510 1.00 5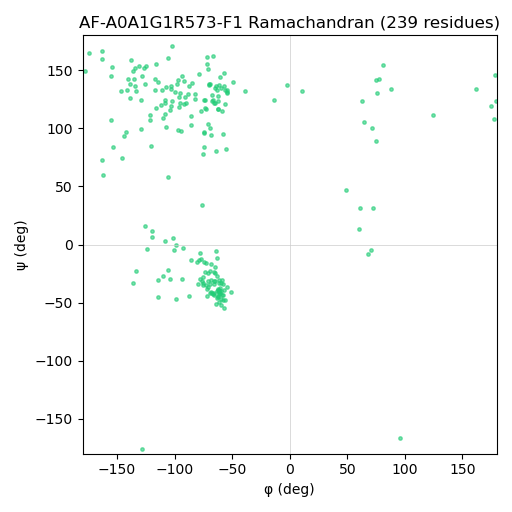7.25 176 SER A C 1
ATOM 1393 O O . SER A 1 176 ? 9.588 10.995 3.809 1.00 57.25 176 SER A O 1
ATOM 1395 N N . SER A 1 177 ? 10.708 9.073 4.152 1.00 58.50 177 SER A N 1
ATOM 1396 C CA . SER A 1 177 ? 10.074 8.681 5.407 1.00 58.50 177 SER A CA 1
ATOM 1397 C C . SER A 1 177 ? 10.571 9.515 6.586 1.00 58.50 177 SER A C 1
ATOM 1399 O O . SER A 1 177 ? 11.780 9.692 6.754 1.00 58.50 177 SER A O 1
ATOM 1401 N N . TYR A 1 178 ? 9.656 9.943 7.458 1.00 54.78 178 TYR A N 1
ATOM 1402 C CA . TYR A 1 178 ? 9.981 10.512 8.775 1.00 54.78 178 TYR A CA 1
ATOM 1403 C C . TYR A 1 178 ? 9.850 9.497 9.935 1.00 54.78 178 TYR A C 1
ATOM 1405 O O . TYR A 1 178 ? 10.086 9.852 11.095 1.00 54.78 178 TYR A O 1
ATO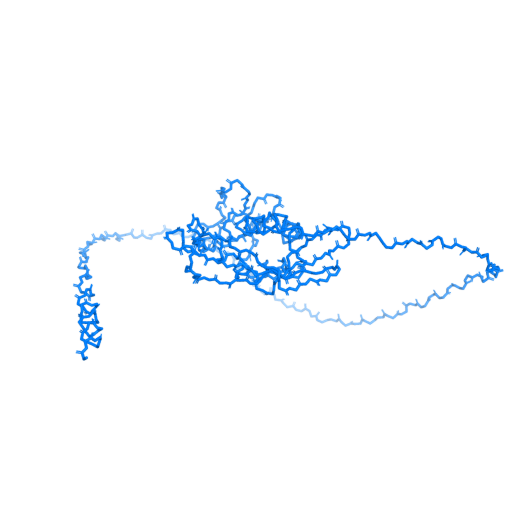M 1413 N N . SER A 1 179 ? 9.465 8.241 9.673 1.00 55.34 179 SER A N 1
ATOM 1414 C CA . SER A 1 179 ? 8.769 7.420 10.682 1.00 55.34 179 SER A CA 1
ATOM 1415 C C . SER A 1 179 ? 9.640 6.645 11.662 1.00 55.34 179 SER A C 1
ATOM 1417 O O . SER A 1 179 ? 9.140 6.223 12.707 1.00 55.34 179 SER A O 1
ATOM 1419 N N . SER A 1 180 ? 10.948 6.506 11.421 1.00 57.28 180 SER A N 1
ATOM 1420 C CA . SER A 1 180 ? 11.816 5.695 12.293 1.00 57.28 180 SER A CA 1
ATOM 1421 C C . SER A 1 180 ? 11.944 6.220 13.734 1.00 57.28 180 SER A C 1
ATOM 1423 O O . SER A 1 180 ? 12.569 5.567 14.568 1.00 57.28 180 SER A O 1
ATOM 1425 N N . TYR A 1 181 ? 11.370 7.389 14.045 1.00 54.41 181 TYR A N 1
ATOM 1426 C CA . TYR A 1 181 ? 11.443 8.049 15.353 1.00 54.41 181 TYR A CA 1
ATOM 1427 C C . TYR A 1 181 ? 10.083 8.268 16.032 1.00 54.41 181 TYR A C 1
ATOM 1429 O O . TYR A 1 181 ? 10.019 9.017 17.013 1.00 54.41 181 TYR A O 1
ATOM 1437 N N . LEU A 1 182 ? 9.004 7.658 15.531 1.00 69.94 182 LEU A N 1
ATOM 1438 C CA . LEU A 1 182 ? 7.651 7.919 16.023 1.00 69.94 182 LEU A CA 1
ATOM 1439 C C . LEU A 1 182 ? 7.105 6.750 16.844 1.00 69.94 182 LEU A C 1
ATOM 1441 O O . LEU A 1 182 ? 7.220 5.586 16.460 1.00 69.94 182 LEU A O 1
ATOM 1445 N N . LYS A 1 183 ? 6.490 7.065 17.988 1.00 77.00 183 LYS A N 1
ATOM 1446 C CA . LYS A 1 183 ? 5.623 6.128 18.710 1.00 77.00 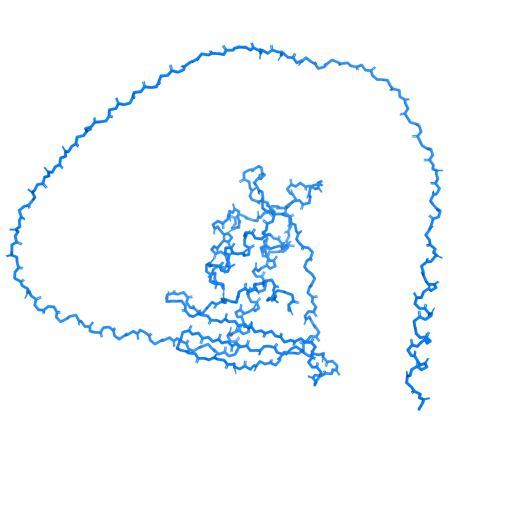183 LYS A CA 1
ATOM 1447 C C . LYS A 1 183 ? 4.210 6.269 18.151 1.00 77.00 183 LYS A C 1
ATOM 1449 O O . LYS A 1 183 ? 3.743 7.386 17.946 1.00 77.00 183 LYS A O 1
ATOM 1454 N N . VAL A 1 184 ? 3.550 5.136 17.928 1.00 84.88 184 VAL A N 1
ATOM 1455 C CA . VAL A 1 184 ? 2.217 5.074 17.322 1.00 84.88 184 VAL A CA 1
ATOM 1456 C C . VAL A 1 184 ? 1.218 4.505 18.320 1.00 84.88 184 VAL A C 1
ATOM 1458 O O . VAL A 1 184 ? 1.343 3.344 18.721 1.00 84.88 184 VAL A O 1
ATOM 1461 N N . ASP A 1 185 ? 0.222 5.304 18.690 1.00 88.62 185 ASP A N 1
ATOM 1462 C CA . ASP A 1 185 ? -0.944 4.859 19.454 1.00 88.62 185 ASP A CA 1
ATOM 1463 C C . ASP A 1 185 ? -2.142 4.723 18.501 1.00 88.62 185 ASP A C 1
ATOM 1465 O O . ASP A 1 185 ? -2.379 5.591 17.665 1.00 88.62 185 ASP A O 1
ATOM 1469 N N . ILE A 1 186 ? -2.881 3.610 18.587 1.00 91.50 186 ILE A N 1
ATOM 1470 C CA . ILE A 1 186 ? -3.962 3.287 17.642 1.00 91.50 186 ILE A CA 1
ATOM 1471 C C . ILE A 1 186 ? -5.299 3.224 18.364 1.00 91.50 186 ILE A C 1
ATOM 1473 O O . ILE A 1 186 ? -5.422 2.558 19.394 1.00 91.50 186 ILE A O 1
ATOM 1477 N N . LYS A 1 187 ? -6.315 3.871 17.793 1.00 94.38 187 LYS A N 1
ATOM 1478 C CA . LYS A 1 187 ? -7.687 3.866 18.310 1.00 94.38 187 LYS A CA 1
ATOM 1479 C C . LYS A 1 187 ? -8.663 3.418 17.234 1.00 94.38 187 LYS A C 1
ATOM 1481 O O . LYS A 1 187 ? -8.582 3.862 16.092 1.00 94.38 187 LYS A O 1
ATOM 1486 N N . VAL A 1 188 ? -9.631 2.590 17.613 1.00 96.50 188 VAL A N 1
ATOM 1487 C CA . VAL A 1 188 ? -10.779 2.286 16.751 1.00 96.50 188 VAL A CA 1
ATOM 1488 C C . VAL A 1 188 ? -11.710 3.496 16.754 1.00 96.50 188 VAL A C 1
ATOM 1490 O O . VAL A 1 188 ? -12.112 3.961 17.821 1.00 96.50 188 VAL A O 1
ATOM 1493 N N . LYS A 1 189 ? -12.024 4.027 15.571 1.00 96.75 189 LYS A N 1
ATOM 1494 C CA . LYS A 1 189 ? -12.986 5.126 15.401 1.00 96.75 189 LYS A CA 1
ATOM 1495 C C . LYS A 1 189 ? -14.345 4.619 14.980 1.00 96.75 189 LYS A C 1
ATOM 1497 O O . LYS A 1 189 ? -15.349 5.015 15.560 1.00 96.75 189 LYS A O 1
ATOM 1502 N N . GLU A 1 190 ? -14.348 3.737 13.993 1.00 95.94 190 GLU A N 1
ATOM 1503 C CA . GLU A 1 190 ? -15.554 3.138 13.442 1.00 95.94 190 GLU A CA 1
ATOM 1504 C C . GLU A 1 190 ? -15.280 1.666 13.144 1.00 95.94 190 GLU A C 1
ATOM 1506 O O . GLU A 1 190 ? -14.183 1.300 12.717 1.00 95.94 190 GLU A O 1
ATOM 1511 N N . GLU A 1 191 ? -16.274 0.820 13.382 1.00 96.38 191 GLU A N 1
ATOM 1512 C CA . GLU A 1 191 ? -16.213 -0.607 13.090 1.00 96.38 191 GLU A CA 1
ATOM 1513 C C . GLU A 1 191 ? -17.597 -1.097 12.675 1.00 96.38 191 GLU A C 1
ATOM 1515 O O . GLU A 1 191 ? -18.608 -0.810 13.320 1.00 96.38 191 GLU A O 1
ATOM 1520 N N . THR A 1 192 ? -17.624 -1.833 11.574 1.00 94.88 192 THR A N 1
ATOM 1521 C CA . THR A 1 192 ? -18.779 -2.568 11.069 1.00 94.88 192 THR A CA 1
ATOM 1522 C C . THR A 1 192 ? -18.356 -4.016 10.809 1.00 94.88 192 THR A C 1
ATOM 1524 O O . THR A 1 192 ? -17.225 -4.403 11.103 1.00 94.88 192 THR A O 1
ATOM 1527 N N . ASN A 1 193 ? -19.252 -4.836 10.259 1.00 92.62 193 ASN A N 1
ATOM 1528 C CA . ASN A 1 193 ? -18.941 -6.241 9.988 1.00 92.62 193 ASN A CA 1
ATOM 1529 C C . ASN A 1 193 ? -17.833 -6.420 8.938 1.00 92.62 193 ASN A C 1
ATOM 1531 O O . ASN A 1 193 ? -17.097 -7.401 9.006 1.00 92.62 193 ASN A O 1
ATOM 1535 N N . ASP A 1 194 ? -17.732 -5.507 7.973 1.00 96.19 194 ASP A N 1
ATOM 1536 C CA . ASP A 1 194 ? -16.827 -5.598 6.828 1.00 96.19 194 ASP A CA 1
ATOM 1537 C C . ASP A 1 194 ? -15.887 -4.394 6.696 1.00 96.19 194 ASP A C 1
ATOM 1539 O O . ASP A 1 194 ? -15.007 -4.414 5.845 1.00 96.19 194 ASP A O 1
ATOM 1543 N N . SER A 1 195 ? -16.005 -3.362 7.533 1.00 97.00 195 SER A N 1
ATOM 1544 C CA . SER A 1 195 ? -15.105 -2.204 7.504 1.00 97.00 195 SER A CA 1
ATOM 1545 C C . SER A 1 195 ? -14.649 -1.757 8.889 1.00 97.00 195 SER A C 1
ATOM 1547 O O . SER A 1 195 ? -15.366 -1.896 9.881 1.00 97.00 195 SER A O 1
ATOM 1549 N N . LYS A 1 196 ? -13.438 -1.198 8.959 1.00 97.00 196 LYS A N 1
ATOM 1550 C CA . LYS A 1 196 ? -12.847 -0.653 10.188 1.00 97.00 196 LYS A CA 1
ATOM 1551 C C . LYS A 1 196 ? -12.082 0.627 9.875 1.00 97.00 196 LYS A C 1
ATOM 1553 O O . LYS A 1 196 ? -11.295 0.656 8.933 1.00 97.00 196 LYS A O 1
ATOM 1558 N N . ILE A 1 197 ? -12.283 1.676 10.666 1.00 95.50 197 ILE A N 1
ATOM 1559 C CA . ILE A 1 197 ? -11.506 2.917 10.594 1.00 95.50 197 ILE A CA 1
ATOM 1560 C C . ILE A 1 197 ? -10.672 3.030 11.862 1.00 95.50 197 ILE A C 1
ATOM 1562 O O . ILE A 1 197 ? -11.204 3.073 12.975 1.00 95.50 197 ILE A O 1
ATOM 1566 N N . LEU A 1 198 ? -9.358 3.090 11.679 1.00 94.31 198 LEU A N 1
ATOM 1567 C CA . LEU A 1 198 ? -8.391 3.235 12.756 1.00 94.31 198 LEU A CA 1
ATOM 1568 C C . LEU A 1 198 ? -7.729 4.611 12.686 1.00 94.31 198 LEU A C 1
ATOM 1570 O O . LEU A 1 198 ? -7.275 5.034 11.625 1.00 94.31 198 LEU A O 1
ATOM 1574 N N . GLU A 1 199 ? -7.656 5.288 13.827 1.00 92.94 199 GLU A N 1
ATOM 1575 C CA . GLU A 1 199 ? -6.847 6.489 14.027 1.00 92.94 199 GLU A CA 1
ATOM 1576 C C . GLU A 1 199 ? -5.465 6.087 14.528 1.00 92.94 199 GLU A C 1
ATOM 1578 O O . GLU A 1 199 ? -5.357 5.372 15.524 1.00 92.94 199 GLU A O 1
ATOM 1583 N N . PHE A 1 200 ? -4.434 6.561 13.840 1.00 89.69 200 PHE A N 1
ATOM 1584 C CA . PHE A 1 200 ? -3.037 6.404 14.204 1.00 89.69 200 PHE A CA 1
ATOM 1585 C C . PHE A 1 200 ? -2.509 7.758 14.671 1.00 89.69 200 PHE A C 1
ATOM 1587 O O . PHE A 1 200 ? -2.398 8.685 13.869 1.00 89.69 200 PHE A O 1
ATOM 1594 N N . ASP A 1 201 ? -2.191 7.863 15.956 1.00 89.44 201 ASP A N 1
ATOM 1595 C CA . ASP A 1 201 ? -1.565 9.042 16.542 1.00 89.44 201 ASP A CA 1
ATOM 1596 C C . ASP A 1 201 ? -0.056 8.835 16.615 1.00 89.44 201 ASP A C 1
ATOM 1598 O O . ASP A 1 201 ? 0.439 7.937 17.303 1.00 89.44 201 ASP A O 1
ATOM 1602 N N . TYR A 1 202 ? 0.675 9.696 15.919 1.00 85.81 202 TYR A N 1
ATOM 1603 C CA . TYR A 1 202 ? 2.127 9.692 15.876 1.00 85.81 202 TYR A CA 1
ATOM 1604 C C . TYR A 1 202 ? 2.662 10.697 16.882 1.00 85.81 202 TYR A C 1
ATOM 1606 O O . TYR A 1 202 ? 2.306 11.875 16.848 1.00 85.81 202 TYR A O 1
ATOM 1614 N N . SER A 1 203 ? 3.549 10.245 17.757 1.00 86.50 203 SER A N 1
ATOM 1615 C CA . SER A 1 203 ? 4.189 11.069 18.781 1.00 86.50 203 SER A CA 1
ATOM 1616 C C . SER A 1 203 ? 5.709 11.001 18.692 1.00 86.50 203 SER A C 1
ATOM 1618 O O . SER A 1 203 ? 6.283 10.023 18.205 1.00 86.50 203 SER A O 1
ATOM 1620 N N . GLU A 1 204 ? 6.381 12.052 19.161 1.00 84.25 204 GLU A N 1
ATOM 1621 C CA . GLU A 1 204 ? 7.842 12.065 19.235 1.00 84.25 204 GLU A CA 1
ATOM 1622 C C . GLU A 1 204 ? 8.329 11.008 20.231 1.00 84.25 204 GLU A C 1
ATOM 1624 O O . GLU A 1 204 ? 7.872 10.974 21.373 1.00 84.25 204 GLU A O 1
ATOM 1629 N N . PHE A 1 205 ? 9.345 10.218 19.873 1.00 79.31 205 PHE A N 1
ATOM 1630 C CA . PHE A 1 205 ? 9.918 9.234 20.803 1.00 79.31 205 PHE A CA 1
ATOM 1631 C C . PHE A 1 205 ? 10.360 9.846 22.147 1.00 79.31 205 PHE A C 1
ATOM 1633 O O . PHE A 1 205 ? 10.212 9.232 23.200 1.00 79.31 205 PHE A O 1
ATOM 1640 N N . LYS A 1 206 ? 10.901 11.074 22.123 1.00 84.56 206 LYS A N 1
ATOM 1641 C CA . LYS A 1 206 ? 11.364 11.784 23.330 1.00 84.56 206 LYS A CA 1
ATOM 1642 C C . LYS A 1 206 ? 10.236 12.451 24.121 1.00 84.56 206 LYS A C 1
ATOM 1644 O O . LYS A 1 206 ? 10.472 12.857 25.255 1.00 84.56 206 LYS A O 1
ATOM 1649 N N . ASN A 1 207 ? 9.055 12.604 23.526 1.00 85.25 207 ASN A N 1
ATOM 1650 C CA . ASN A 1 207 ? 7.902 13.249 24.141 1.00 85.25 207 ASN A CA 1
ATOM 1651 C C . ASN A 1 207 ? 6.607 12.565 23.661 1.00 85.25 207 ASN A C 1
ATOM 1653 O O . ASN A 1 207 ? 5.901 13.118 22.816 1.00 85.25 207 ASN A O 1
ATOM 1657 N N . PRO A 1 208 ? 6.310 11.355 24.171 1.00 82.38 208 PRO A N 1
ATOM 1658 C CA . PRO A 1 208 ? 5.214 10.526 23.670 1.00 82.38 208 PRO A CA 1
ATOM 1659 C C . PRO A 1 208 ? 3.829 11.146 23.898 1.00 82.38 208 PRO A C 1
ATOM 1661 O O . PRO A 1 208 ? 2.880 10.790 23.211 1.00 82.38 208 PRO A O 1
ATOM 1664 N N . ASP A 1 209 ? 3.708 12.102 24.821 1.00 87.12 209 ASP A N 1
ATOM 1665 C CA . ASP A 1 209 ? 2.450 12.811 25.079 1.00 87.12 209 ASP A CA 1
ATOM 1666 C C . ASP A 1 209 ? 2.167 13.902 24.030 1.00 87.12 209 ASP A C 1
ATOM 1668 O O . ASP A 1 209 ? 1.057 14.433 23.946 1.00 87.12 209 ASP A O 1
ATOM 1672 N N . LYS A 1 210 ? 3.166 14.260 23.215 1.00 87.75 210 LYS A N 1
ATOM 1673 C CA . LYS A 1 210 ? 3.029 15.230 22.131 1.00 87.75 210 LYS A CA 1
ATOM 1674 C C . LYS A 1 210 ? 2.735 14.503 20.821 1.00 87.75 210 LYS A C 1
ATOM 1676 O O . LYS A 1 210 ? 3.650 14.060 20.127 1.00 87.75 210 LYS A O 1
ATOM 1681 N N . ILE A 1 211 ? 1.454 14.456 20.464 1.00 85.81 211 ILE A N 1
ATOM 1682 C CA . ILE A 1 211 ? 1.003 14.043 19.132 1.00 85.81 211 ILE A CA 1
ATOM 1683 C C . ILE A 1 211 ? 1.474 15.091 18.117 1.00 85.81 211 ILE A C 1
ATOM 1685 O O . ILE A 1 211 ? 1.210 16.285 18.275 1.00 85.81 211 ILE A O 1
ATOM 1689 N N . ILE A 1 212 ? 2.200 14.648 17.097 1.00 85.62 212 ILE A N 1
ATOM 1690 C CA . ILE A 1 212 ? 2.711 15.492 16.011 1.00 85.62 212 ILE A CA 1
ATOM 1691 C C . ILE A 1 212 ? 1.951 15.292 14.701 1.00 85.62 212 ILE A C 1
ATOM 1693 O O . ILE A 1 212 ? 1.977 16.179 13.853 1.00 85.62 212 ILE A O 1
ATOM 1697 N N . SER A 1 213 ? 1.285 14.150 14.539 1.00 84.25 213 SER A N 1
ATOM 1698 C CA . SER A 1 213 ? 0.429 13.857 13.396 1.00 84.25 213 SER A CA 1
ATOM 1699 C C . SER A 1 213 ? -0.628 12.834 13.792 1.00 84.25 213 SER A C 1
ATOM 1701 O O . SER A 1 213 ? -0.395 12.011 14.679 1.00 84.25 213 SER A O 1
ATOM 1703 N N . THR A 1 214 ? -1.763 12.878 13.109 1.00 86.69 214 THR A N 1
ATOM 1704 C CA . THR A 1 214 ? -2.846 11.910 13.246 1.00 86.69 214 THR A CA 1
ATOM 1705 C C . THR A 1 214 ? -3.312 11.519 11.856 1.00 86.69 214 THR A C 1
ATOM 1707 O O . THR A 1 214 ? -3.525 12.391 11.011 1.00 86.69 214 THR A O 1
ATOM 1710 N N . SER A 1 215 ? -3.533 10.227 11.638 1.00 86.12 215 SER A N 1
ATOM 1711 C CA . SER A 1 215 ? -3.997 9.717 10.349 1.00 86.12 215 SER A CA 1
ATOM 1712 C C . SER A 1 215 ? -5.106 8.692 10.514 1.00 86.12 215 SER A C 1
ATOM 1714 O O . SER A 1 215 ? -5.091 7.874 11.432 1.00 86.12 215 SER A O 1
ATOM 1716 N N . LEU A 1 216 ? -6.077 8.729 9.602 1.00 90.62 216 LEU A N 1
ATOM 1717 C CA . LEU A 1 216 ? -7.188 7.784 9.565 1.00 90.62 216 LEU A CA 1
ATOM 1718 C C . LEU A 1 216 ? -6.949 6.758 8.459 1.00 90.62 216 LEU A C 1
ATOM 1720 O O . LEU A 1 216 ? -6.881 7.107 7.279 1.00 90.62 216 LEU A O 1
ATOM 1724 N N . VAL A 1 217 ? -6.861 5.484 8.834 1.00 92.25 217 VAL A N 1
ATOM 1725 C CA . VAL A 1 217 ? -6.737 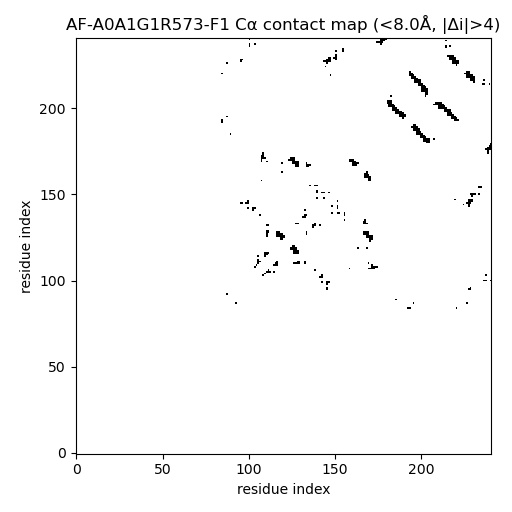4.379 7.881 1.00 92.25 217 VAL A CA 1
ATOM 1726 C C . VAL A 1 217 ? -8.036 3.590 7.851 1.00 92.25 217 VAL A C 1
ATOM 1728 O O . VAL A 1 217 ? -8.489 3.080 8.878 1.00 92.25 217 VAL A O 1
ATOM 1731 N N . LYS A 1 218 ? -8.633 3.502 6.662 1.00 95.31 218 LYS A N 1
ATOM 1732 C CA . LYS A 1 218 ? -9.853 2.743 6.400 1.00 95.31 218 LYS A CA 1
ATOM 1733 C C . LYS A 1 218 ? -9.488 1.363 5.867 1.00 95.31 218 LYS A C 1
ATOM 1735 O O . LYS A 1 218 ? -8.726 1.247 4.905 1.00 95.31 218 LYS A O 1
ATOM 1740 N N . TYR A 1 219 ? -10.083 0.340 6.456 1.00 96.56 219 TYR A N 1
ATOM 1741 C CA . TYR A 1 219 ? -9.954 -1.056 6.065 1.00 96.56 219 TYR A CA 1
ATOM 1742 C C . TYR A 1 219 ? -11.309 -1.592 5.613 1.00 96.56 219 TYR A C 1
ATOM 1744 O O . TYR A 1 219 ? -12.332 -1.260 6.212 1.00 96.56 219 TYR A O 1
ATOM 1752 N N . LEU A 1 220 ? -11.303 -2.434 4.584 1.00 97.31 220 LEU A N 1
ATOM 1753 C CA . LEU A 1 220 ? -12.471 -3.111 4.028 1.00 97.31 220 LEU A CA 1
ATOM 1754 C C . LEU A 1 220 ? -12.143 -4.594 3.826 1.00 97.31 220 LEU A C 1
ATOM 1756 O O . LEU A 1 220 ? -11.089 -4.931 3.286 1.00 97.31 220 LEU A O 1
ATOM 1760 N N . TYR A 1 221 ? -13.029 -5.477 4.265 1.00 97.75 221 TYR A N 1
ATOM 1761 C CA . TYR A 1 221 ? -12.943 -6.905 4.012 1.00 97.75 221 TYR A CA 1
ATOM 1762 C C . TYR A 1 221 ? -13.508 -7.217 2.628 1.00 97.75 221 TYR A C 1
ATOM 1764 O O . TYR A 1 221 ? -14.652 -6.887 2.322 1.00 97.75 221 TYR A O 1
ATOM 1772 N N . ILE A 1 222 ? -12.708 -7.878 1.798 1.00 96.38 222 ILE A N 1
ATOM 1773 C CA . ILE A 1 222 ? -13.109 -8.344 0.474 1.00 96.38 222 ILE A CA 1
ATOM 1774 C C . ILE A 1 222 ? -13.237 -9.866 0.523 1.00 96.38 222 ILE A C 1
ATOM 1776 O O . ILE A 1 222 ? -12.286 -10.564 0.891 1.00 96.38 222 ILE A O 1
ATOM 1780 N N . ASP A 1 223 ? -14.407 -10.385 0.150 1.00 94.56 223 ASP A N 1
ATOM 1781 C CA . ASP A 1 223 ? -14.676 -11.824 0.180 1.00 94.56 223 ASP A CA 1
ATOM 1782 C C . ASP A 1 223 ? -13.662 -12.610 -0.667 1.00 94.56 223 ASP A C 1
ATOM 1784 O O . ASP A 1 223 ? -13.256 -12.186 -1.752 1.00 94.56 223 ASP A O 1
ATOM 1788 N N . GLY A 1 224 ? -13.183 -13.727 -0.121 1.00 93.25 224 GLY A N 1
ATOM 1789 C CA . GLY A 1 224 ? -12.118 -14.546 -0.710 1.00 93.25 224 GLY A CA 1
ATOM 1790 C C . GLY A 1 224 ? -10.720 -13.906 -0.751 1.00 93.25 224 GLY A C 1
ATOM 1791 O O . GLY A 1 224 ? -9.753 -14.599 -1.061 1.00 93.25 224 GLY A O 1
ATOM 1792 N N . GLN A 1 225 ? -10.577 -12.622 -0.417 1.00 95.38 225 GLN A N 1
ATOM 1793 C CA . GLN A 1 225 ? -9.311 -11.886 -0.506 1.00 95.38 225 GLN A CA 1
ATOM 1794 C C . GLN A 1 225 ? -8.780 -11.444 0.864 1.00 95.38 225 GLN A C 1
ATOM 1796 O O . GLN A 1 225 ? -7.563 -11.381 1.058 1.00 95.38 225 GLN A O 1
ATOM 1801 N N . GLY A 1 226 ? -9.661 -11.182 1.828 1.00 96.81 226 GLY A N 1
ATOM 1802 C CA . GLY A 1 226 ? -9.312 -10.719 3.169 1.00 96.81 226 GLY A CA 1
ATOM 1803 C C . GLY A 1 226 ? -9.395 -9.200 3.327 1.00 96.81 226 GLY A C 1
ATOM 1804 O O . GLY A 1 226 ? -9.959 -8.494 2.495 1.00 96.81 226 GLY A O 1
ATOM 1805 N N . TRP A 1 227 ? -8.825 -8.690 4.419 1.00 97.88 227 TRP A N 1
ATOM 1806 C CA . TRP A 1 227 ? -8.789 -7.257 4.711 1.00 97.88 227 TRP A CA 1
ATOM 1807 C C . TRP A 1 227 ? -7.856 -6.501 3.759 1.00 97.88 227 TRP A C 1
ATOM 1809 O O . TRP A 1 227 ? -6.757 -6.968 3.448 1.00 97.88 227 TRP A O 1
ATOM 1819 N N . ARG A 1 228 ? -8.302 -5.330 3.304 1.00 97.56 228 ARG A N 1
ATOM 1820 C CA . ARG A 1 228 ? -7.586 -4.411 2.413 1.00 97.56 228 ARG A CA 1
ATOM 1821 C C . ARG A 1 228 ? -7.695 -2.982 2.907 1.00 97.56 228 ARG A C 1
ATOM 1823 O O . ARG A 1 228 ? -8.680 -2.614 3.540 1.00 97.56 228 ARG A O 1
ATOM 1830 N N . ILE A 1 229 ? -6.700 -2.167 2.591 1.00 95.56 229 ILE A N 1
ATOM 1831 C CA . ILE A 1 229 ? -6.718 -0.730 2.841 1.00 95.56 229 ILE A CA 1
ATOM 1832 C C . ILE A 1 229 ? -7.489 -0.044 1.715 1.00 95.56 229 ILE A C 1
ATOM 1834 O O . ILE A 1 229 ? -7.218 -0.262 0.535 1.00 95.56 229 ILE A O 1
ATOM 1838 N N . THR A 1 230 ? -8.448 0.792 2.099 1.00 95.00 230 THR A N 1
ATOM 1839 C CA . THR A 1 230 ? -9.336 1.520 1.185 1.00 95.00 230 THR A CA 1
ATOM 1840 C C . THR A 1 230 ? -9.324 3.033 1.418 1.00 95.00 230 THR A C 1
ATOM 1842 O O . THR A 1 230 ? -10.244 3.723 0.988 1.00 95.00 230 THR A O 1
ATOM 1845 N N . SER A 1 231 ? -8.333 3.563 2.142 1.00 82.38 231 SER A N 1
ATOM 1846 C CA . SER A 1 231 ? -8.225 5.009 2.353 1.00 82.38 231 SER A CA 1
ATOM 1847 C C . SER A 1 231 ? -8.093 5.755 1.027 1.00 82.38 231 SER A C 1
ATOM 1849 O O . SER A 1 231 ? -7.289 5.387 0.175 1.00 82.38 231 SER A O 1
ATOM 1851 N N . ASP A 1 232 ? -8.860 6.836 0.908 1.00 64.81 232 ASP A N 1
ATOM 1852 C CA . ASP A 1 232 ? -8.989 7.637 -0.315 1.00 64.81 232 ASP A CA 1
ATOM 1853 C C . ASP A 1 232 ? -7.700 8.403 -0.672 1.00 64.81 232 ASP A C 1
ATOM 1855 O O . ASP A 1 232 ? -7.525 8.826 -1.812 1.00 64.81 232 ASP A O 1
ATOM 1859 N N . ASP A 1 233 ? -6.784 8.542 0.293 1.00 70.00 233 ASP A N 1
ATOM 1860 C CA . ASP A 1 233 ? -5.463 9.138 0.113 1.00 70.00 233 ASP A CA 1
ATOM 1861 C C . ASP A 1 233 ? -4.351 8.130 0.467 1.00 70.00 233 ASP A C 1
ATOM 1863 O O . ASP A 1 233 ? -3.866 8.084 1.605 1.00 70.00 233 ASP A O 1
ATOM 1867 N N . PRO A 1 234 ? -3.948 7.272 -0.488 1.00 62.44 234 PRO A N 1
ATOM 1868 C CA . PRO A 1 234 ? -2.825 6.367 -0.290 1.00 62.44 234 PRO A CA 1
ATOM 1869 C C . PRO A 1 234 ? -1.495 7.112 -0.146 1.00 62.44 234 PRO A C 1
ATOM 1871 O O . PRO A 1 234 ? -0.592 6.570 0.483 1.00 62.44 234 PRO A O 1
ATOM 1874 N N . GLN A 1 235 ? -1.363 8.340 -0.668 1.00 62.69 235 GLN A N 1
ATOM 1875 C CA . GLN A 1 235 ? -0.137 9.133 -0.524 1.00 62.69 235 GLN A CA 1
ATOM 1876 C C . GLN A 1 235 ? 0.079 9.513 0.939 1.00 62.69 235 GLN A C 1
ATOM 1878 O O . GLN A 1 235 ? 1.173 9.311 1.468 1.00 62.69 235 GLN A O 1
ATOM 1883 N N . HIS A 1 236 ? -0.989 9.910 1.631 1.00 65.31 236 HIS A N 1
ATOM 1884 C CA . HIS A 1 236 ? -0.938 10.191 3.062 1.00 65.31 236 HIS A CA 1
ATOM 1885 C C . HIS A 1 236 ? -0.545 8.961 3.895 1.00 65.31 236 HIS A C 1
ATOM 1887 O O . HIS A 1 236 ? 0.174 9.095 4.878 1.00 65.31 236 HIS A O 1
ATOM 1893 N N . ILE A 1 237 ? -0.931 7.745 3.483 1.00 61.38 237 ILE A N 1
ATOM 1894 C CA . ILE A 1 237 ? -0.492 6.501 4.147 1.00 61.38 237 ILE A CA 1
ATOM 1895 C C . ILE A 1 237 ? 1.031 6.323 4.098 1.00 61.38 237 ILE A C 1
ATOM 1897 O O . ILE A 1 237 ? 1.615 5.719 4.995 1.00 61.38 237 ILE A O 1
ATOM 1901 N N . ILE A 1 238 ? 1.680 6.833 3.058 1.00 57.75 238 ILE A N 1
ATOM 1902 C CA . ILE A 1 238 ? 3.106 6.613 2.820 1.00 57.75 238 ILE A CA 1
ATOM 1903 C C . ILE A 1 238 ? 3.940 7.752 3.414 1.00 57.75 238 ILE A C 1
ATOM 1905 O O . ILE A 1 238 ? 5.045 7.490 3.865 1.00 57.75 238 ILE A O 1
ATOM 1909 N N . GLU A 1 239 ? 3.417 8.980 3.493 1.00 57.38 239 GLU A N 1
ATOM 1910 C CA . GLU A 1 239 ? 4.065 10.103 4.205 1.00 57.38 239 GLU A CA 1
ATOM 1911 C C . GLU A 1 239 ? 4.209 9.854 5.712 1.00 57.38 239 GLU A C 1
ATOM 1913 O O . GLU A 1 239 ? 5.100 10.381 6.379 1.00 57.38 239 GLU A O 1
ATOM 1918 N N . ILE A 1 240 ? 3.317 9.032 6.249 1.00 55.12 240 ILE A N 1
ATOM 1919 C CA . ILE A 1 240 ? 3.331 8.581 7.634 1.00 55.12 240 ILE A CA 1
ATOM 1920 C C . ILE A 1 240 ? 4.547 7.696 7.954 1.00 55.12 240 ILE A C 1
ATOM 1922 O O . ILE A 1 240 ? 4.990 7.670 9.109 1.00 55.12 240 ILE A O 1
ATOM 1926 N N . PHE A 1 241 ? 5.044 6.937 6.970 1.00 48.66 241 PHE A N 1
ATOM 1927 C CA . PHE A 1 241 ? 5.997 5.843 7.161 1.00 48.66 241 PHE A CA 1
ATOM 1928 C C . PHE A 1 241 ? 7.351 6.084 6.532 1.00 48.66 241 PHE A C 1
ATOM 1930 O O . PHE A 1 241 ? 8.303 5.542 7.127 1.00 48.66 241 PHE A O 1
#

pLDDT: mean 73.63, std 22.42, range [31.28, 97.88]

Foldseek 3Di:
DPDVVVVVVVVVVVPPPPDDDDDDDDDDDDDDDDDDDDDDDDDDDDDDDDDDDDDDDDDDDDDDDDDDDDDDDPPPPPPPDPPQADDCDPVNVVVLLVLLLLLLCCVAAQLDNVSHWDDLDPVVQKTFHDPCCFDLVSQLVSNVLAAPSVVSVVSSVPWPWDQGPNGIITHHDPQDEPAPFWDWDKDWDDDDSFKTKIKIFTDGNVGNVDGPDIDIWMWGQDPPRGIHTYDPCSVVSNNND

Sequence (241 aa):
MSKYLFIVAYMVILLTLTSCGSIRDSRDNQIQVKTEGTTNINQQKDSNVQSDKDINSSSDHVTSTPIISEQPDNLNSPSVQPAKIPELTIDDAKTLLNEAYKRTQVATVYGNEQKSFDVADEKSGYYFYSDDLNSKEKLNDYLDKVFTDNVSKSIINSLSLKVIHDRLAFQTSEWSSYSSYLKVDIKVKEETNDSKILEFDYSEFKNPDKIISTSLVKYLYIDGQGWRITSDDPQHIIEIF

Nearest PDB structures (foldseek):
  8i2f-assembly2_C  TM=7.383E-01  e=2.115E-06  Bacillus subtilis subsp. subtilis str. 168
  3r87-assembly1_A  TM=2.155E-01  e=6.992E+00  Photobacterium profundum